Protein AF-0000000086060803 (afdb_homodimer)

Structure (mmCIF, N/CA/C/O backbone):
data_AF-0000000086060803-model_v1
#
loop_
_entity.id
_entity.type
_entity.pdbx_description
1 polymer 'TrmB family transcriptional regulator'
#
loop_
_atom_site.group_PDB
_atom_site.id
_atom_site.type_symbol
_atom_site.label_atom_id
_atom_site.label_alt_id
_atom_site.label_comp_id
_atom_site.label_asym_id
_atom_site.label_entity_id
_atom_site.label_seq_id
_atom_site.pdbx_PDB_ins_code
_atom_site.Cartn_x
_atom_site.Cartn_y
_atom_site.Cartn_z
_atom_site.occupancy
_atom_site.B_iso_or_equiv
_atom_site.auth_seq_id
_atom_site.auth_comp_id
_atom_site.auth_asym_id
_atom_site.auth_atom_id
_atom_site.pdbx_PDB_model_num
ATOM 1 N N . MET A 1 1 ? -10.43 7.809 28.5 1 20.97 1 MET A N 1
ATOM 2 C CA . MET A 1 1 ? -10.234 6.598 27.703 1 20.97 1 MET A CA 1
ATOM 3 C C . MET A 1 1 ? -9.977 6.945 26.234 1 20.97 1 MET A C 1
ATOM 5 O O . MET A 1 1 ? -10.805 7.602 25.594 1 20.97 1 MET A O 1
ATOM 9 N N . ALA A 1 2 ? -8.789 7.215 25.781 1 29.86 2 ALA A N 1
ATOM 10 C CA . ALA A 1 2 ? -8.445 7.625 24.422 1 29.86 2 ALA A CA 1
ATOM 11 C C . ALA A 1 2 ? -9.188 6.781 23.391 1 29.86 2 ALA A C 1
ATOM 13 O O . ALA A 1 2 ? -9.148 5.551 23.438 1 29.86 2 ALA A O 1
ATOM 14 N N . GLN A 1 3 ? -10.375 7.184 23 1 30.78 3 GLN A N 1
ATOM 15 C CA . GLN A 1 3 ? -11.219 6.469 22.031 1 30.78 3 GLN A CA 1
ATOM 16 C C . GLN A 1 3 ? -10.398 5.957 20.859 1 30.78 3 GLN A C 1
ATOM 18 O O . GLN A 1 3 ? -9.609 6.707 20.266 1 30.78 3 GLN A O 1
ATOM 23 N N . SER A 1 4 ? -9.984 4.746 20.891 1 38.03 4 SER A N 1
A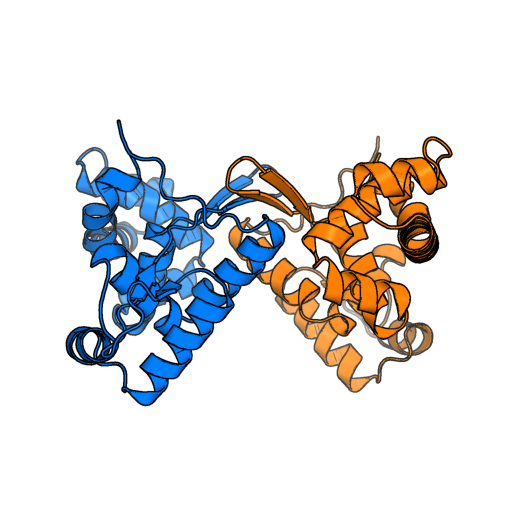TOM 24 C CA . SER A 1 4 ? -9.312 4.074 19.781 1 38.03 4 SER A CA 1
ATOM 25 C C . SER A 1 4 ? -9.875 4.531 18.438 1 38.03 4 SER A C 1
ATOM 27 O O . SER A 1 4 ? -11.086 4.676 18.281 1 38.03 4 SER A O 1
ATOM 29 N N . PRO A 1 5 ? -9.234 5.234 17.672 1 41.22 5 PRO A N 1
ATOM 30 C CA . PRO A 1 5 ? -9.789 5.762 16.422 1 41.22 5 PRO A CA 1
ATOM 31 C C . PRO A 1 5 ? -10.703 4.766 15.711 1 41.22 5 PRO A C 1
ATOM 33 O O . PRO A 1 5 ? -10.539 3.551 15.859 1 41.22 5 PRO A O 1
ATOM 36 N N . PRO A 1 6 ? -11.906 5.074 15.406 1 44.56 6 PRO A N 1
ATOM 37 C CA . PRO A 1 6 ? -12.852 4.215 14.688 1 44.56 6 PRO A CA 1
ATOM 38 C C . PRO A 1 6 ? -12.203 3.445 13.539 1 44.56 6 PRO A C 1
ATOM 40 O O . PRO A 1 6 ? -11.273 3.951 12.898 1 44.56 6 PRO A O 1
ATOM 43 N N . GLN A 1 7 ? -11.969 2.115 13.727 1 52.78 7 GLN A N 1
ATOM 4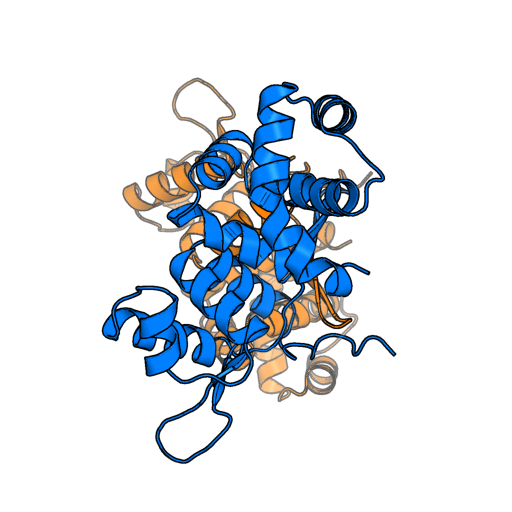4 C CA . GLN A 1 7 ? -11.344 1.145 12.836 1 52.78 7 GLN A CA 1
ATOM 45 C C . GLN A 1 7 ? -12.086 1.058 11.508 1 52.78 7 GLN A C 1
ATOM 47 O O . GLN A 1 7 ? -13.32 1.127 11.477 1 52.78 7 GLN A O 1
ATOM 52 N N . SER A 1 8 ? -11.562 1.653 10.336 1 58.28 8 SER A N 1
ATOM 53 C CA . SER A 1 8 ? -12.117 1.674 8.984 1 58.28 8 SER A CA 1
ATOM 54 C C . SER A 1 8 ? -12.883 0.393 8.688 1 58.28 8 SER A C 1
ATOM 56 O O . SER A 1 8 ? -13.781 0.387 7.84 1 58.28 8 SER A O 1
ATOM 58 N N . GLY A 1 9 ? -12.773 -0.606 9.547 1 77.25 9 GLY A N 1
ATOM 59 C CA . GLY A 1 9 ? -13.383 -1.909 9.328 1 77.25 9 GLY A CA 1
ATOM 60 C C . GLY A 1 9 ? -12.906 -2.586 8.055 1 77.25 9 GLY A C 1
ATOM 61 O O . GLY A 1 9 ? -13.367 -3.676 7.715 1 77.25 9 GLY A O 1
ATOM 62 N N . GLN A 1 10 ? -11.992 -1.903 7.332 1 87.62 10 GLN A N 1
ATOM 63 C CA . GLN A 1 10 ? -11.461 -2.49 6.105 1 87.62 10 GLN A CA 1
ATOM 64 C C . GLN A 1 10 ? -10.359 -3.506 6.41 1 87.62 10 GLN A C 1
ATOM 66 O O . GLN A 1 10 ? -9.555 -3.295 7.316 1 87.62 10 GLN A O 1
ATOM 71 N N . PRO A 1 11 ? -10.398 -4.59 5.648 1 93.12 11 PRO A N 1
ATOM 72 C CA . PRO A 1 11 ? -9.32 -5.562 5.832 1 93.12 11 PRO A CA 1
ATOM 73 C C . PRO A 1 11 ? -7.961 -5.02 5.41 1 93.12 11 PRO A C 1
ATOM 75 O O . PRO A 1 11 ? -7.887 -4.008 4.707 1 93.12 11 PRO A O 1
ATOM 78 N N . PRO A 1 12 ? -6.895 -5.629 5.777 1 96.12 12 PRO A N 1
ATOM 79 C CA . PRO A 1 12 ? -5.547 -5.051 5.699 1 96.12 12 PRO A CA 1
ATOM 80 C C . PRO A 1 12 ? -5.121 -4.742 4.266 1 96.12 12 PRO A C 1
ATOM 82 O O . PRO A 1 12 ? -4.582 -3.666 3.998 1 96.12 12 PRO A O 1
ATOM 85 N N . ILE A 1 13 ? -5.328 -5.613 3.34 1 97.19 13 ILE A N 1
ATOM 86 C CA . ILE A 1 13 ? -4.859 -5.367 1.98 1 97.19 13 ILE A CA 1
ATOM 87 C C . ILE A 1 13 ? -5.668 -4.238 1.352 1 97.19 13 ILE A C 1
ATOM 89 O O . ILE A 1 13 ? -5.125 -3.406 0.622 1 97.19 13 ILE A O 1
ATOM 93 N N . GLN A 1 14 ? -6.941 -4.23 1.618 1 94.69 14 GLN A N 1
ATOM 94 C CA . GLN A 1 14 ? -7.754 -3.107 1.158 1 94.69 14 GLN A CA 1
ATOM 95 C C . GLN A 1 14 ? -7.258 -1.792 1.753 1 94.69 14 GLN A C 1
ATOM 97 O O . GLN A 1 14 ? -7.219 -0.77 1.065 1 94.69 14 GLN A O 1
ATOM 102 N N . GLN A 1 15 ? -6.91 -1.797 3.014 1 94.88 15 GLN A N 1
ATOM 103 C CA . GLN A 1 15 ? -6.355 -0.603 3.641 1 94.88 15 GLN A CA 1
ATOM 104 C C . GLN A 1 15 ? -5.039 -0.199 2.982 1 94.88 15 GLN A C 1
ATOM 106 O O . GLN A 1 15 ? -4.758 0.99 2.818 1 94.88 15 GLN A O 1
ATOM 111 N N . LEU A 1 16 ? -4.277 -1.239 2.643 1 97 16 LEU A N 1
ATOM 112 C CA . LEU A 1 16 ? -3.027 -0.965 1.94 1 97 16 LEU A CA 1
ATOM 113 C C . LEU A 1 16 ? -3.289 -0.208 0.643 1 97 16 LEU A C 1
ATOM 115 O O . LEU A 1 16 ? -2.609 0.779 0.348 1 97 16 LEU A O 1
ATOM 119 N N . GLN A 1 17 ? -4.242 -0.643 -0.106 1 95.5 17 GLN A N 1
ATOM 120 C CA . GLN A 1 17 ? -4.57 -0 -1.374 1 95.5 17 GLN A CA 1
ATOM 121 C C . GLN A 1 17 ? -5.066 1.427 -1.154 1 95.5 17 GLN A C 1
ATOM 123 O O . GLN A 1 17 ? -4.691 2.34 -1.894 1 95.5 17 GLN A O 1
ATOM 128 N N . THR A 1 18 ? -5.859 1.604 -0.132 1 94.25 18 THR A N 1
ATOM 129 C CA . THR A 1 18 ? -6.402 2.912 0.214 1 94.25 18 THR A CA 1
ATOM 130 C C . THR A 1 18 ? -5.289 3.865 0.64 1 94.25 18 THR A C 1
ATOM 132 O O . THR A 1 18 ? -5.211 4.996 0.153 1 94.25 18 THR A O 1
ATOM 135 N N . VAL A 1 19 ? -4.445 3.414 1.477 1 96.25 19 VAL A N 1
ATOM 136 C CA . VAL A 1 19 ? -3.344 4.215 1.999 1 96.25 19 VAL A CA 1
ATOM 137 C C . VAL A 1 19 ? -2.383 4.57 0.867 1 96.25 19 VAL A C 1
ATOM 139 O O . VAL A 1 19 ? -1.897 5.703 0.789 1 96.25 19 VAL A O 1
ATOM 142 N N . ALA A 1 20 ? -2.092 3.582 0.024 1 96.94 20 ALA A N 1
ATOM 143 C CA . ALA A 1 20 ? -1.218 3.844 -1.117 1 96.94 20 ALA A CA 1
ATOM 144 C C . ALA A 1 20 ? -1.769 4.973 -1.982 1 96.94 20 ALA A C 1
ATOM 146 O O . ALA A 1 20 ? -1.019 5.848 -2.426 1 96.94 20 ALA A O 1
ATOM 147 N N . ASN A 1 21 ? -3.041 4.953 -2.211 1 95.94 21 ASN A N 1
ATOM 148 C CA . ASN A 1 21 ? -3.686 5.992 -3.006 1 95.94 21 ASN A CA 1
ATOM 149 C C . ASN A 1 21 ? -3.57 7.363 -2.34 1 95.94 21 ASN A C 1
ATOM 151 O O . ASN A 1 21 ? -3.279 8.359 -3.004 1 95.94 21 ASN A O 1
ATOM 155 N N . LEU A 1 22 ? -3.76 7.414 -1.062 1 97.06 22 LEU A N 1
ATOM 156 C CA . LEU A 1 22 ? -3.637 8.664 -0.314 1 97.06 22 LEU A CA 1
ATOM 157 C C . LEU A 1 22 ? -2.217 9.211 -0.402 1 97.06 22 LEU A C 1
ATOM 159 O O . LEU A 1 22 ? -2.021 10.406 -0.643 1 97.06 22 LEU A O 1
ATOM 163 N N . LEU A 1 23 ? -1.243 8.32 -0.243 1 97.19 23 LEU A N 1
ATOM 164 C CA . LEU A 1 23 ? 0.154 8.742 -0.213 1 97.19 23 LEU A CA 1
ATOM 165 C C . LEU A 1 23 ? 0.604 9.234 -1.586 1 97.19 23 LEU A C 1
ATOM 167 O O . LEU A 1 23 ? 1.494 10.078 -1.687 1 97.19 23 LEU A O 1
ATOM 171 N N . GLU A 1 24 ? -0.035 8.773 -2.611 1 95.44 24 GLU A N 1
ATOM 172 C CA . GLU A 1 24 ? 0.349 9.117 -3.977 1 95.44 24 GLU A CA 1
ATOM 173 C C . GLU A 1 24 ? -0.383 10.367 -4.457 1 95.44 24 GLU A C 1
ATOM 175 O O . GLU A 1 24 ? -0.012 10.953 -5.473 1 95.44 24 GLU A O 1
ATOM 180 N N . ASN A 1 25 ? -1.428 10.766 -3.748 1 95.81 25 ASN A N 1
ATOM 181 C CA . ASN A 1 25 ? -2.262 11.891 -4.148 1 95.81 25 ASN A CA 1
ATOM 182 C C . ASN A 1 25 ? -2.406 12.914 -3.018 1 95.81 25 ASN A C 1
ATOM 184 O O . ASN A 1 25 ? -3.393 12.891 -2.279 1 95.81 25 ASN A O 1
ATOM 188 N N . PRO A 1 26 ? -1.477 13.898 -3.027 1 95.88 26 PRO A N 1
ATOM 189 C CA . PRO A 1 26 ? -1.47 14.852 -1.918 1 95.88 26 PRO A CA 1
ATOM 190 C C . PRO A 1 26 ? -2.773 15.641 -1.812 1 95.88 26 PRO A C 1
ATOM 192 O O . PRO A 1 26 ? -3.199 15.984 -0.707 1 95.88 26 PRO A O 1
ATOM 195 N N . GLY A 1 27 ? -3.398 15.969 -2.938 1 95.44 27 GLY A N 1
ATOM 196 C CA . GLY A 1 27 ? -4.691 16.641 -2.891 1 95.44 27 GLY A CA 1
ATOM 197 C C . GLY A 1 27 ? -5.762 15.805 -2.209 1 95.44 27 GLY A C 1
ATOM 198 O O . GLY A 1 27 ? -6.543 16.328 -1.41 1 95.44 27 GLY A O 1
ATOM 199 N N . LEU A 1 28 ? -5.789 14.539 -2.584 1 97.12 28 LEU A N 1
ATOM 200 C CA . LEU A 1 28 ? -6.703 13.602 -1.943 1 97.12 28 LEU A CA 1
ATOM 201 C C . LEU A 1 28 ? -6.422 13.508 -0.448 1 97.12 28 LEU A C 1
ATOM 203 O O . LEU A 1 28 ? -7.348 13.523 0.365 1 97.12 28 LEU A O 1
ATOM 207 N N . ALA A 1 29 ? -5.137 13.43 -0.112 1 97.94 29 ALA A N 1
ATOM 208 C CA . ALA A 1 29 ? -4.711 13.352 1.283 1 97.94 29 ALA A CA 1
ATOM 209 C C . ALA A 1 29 ? -5.121 14.602 2.057 1 97.94 29 ALA A C 1
ATOM 211 O O . ALA A 1 29 ? -5.504 14.516 3.227 1 97.94 29 ALA A O 1
ATOM 212 N N . ARG A 1 30 ? -5.055 15.727 1.428 1 97.31 30 ARG A N 1
ATOM 213 C CA . ARG A 1 30 ? -5.398 17 2.064 1 97.31 30 ARG A CA 1
ATOM 214 C C . ARG A 1 30 ? -6.875 17.031 2.445 1 97.31 30 ARG A C 1
ATOM 216 O O . ARG A 1 30 ? -7.227 17.453 3.547 1 97.31 30 ARG A O 1
ATOM 223 N N . ILE A 1 31 ? -7.703 16.641 1.526 1 97.88 31 ILE A N 1
ATOM 224 C CA . ILE A 1 31 ? -9.141 16.625 1.794 1 97.88 31 ILE A CA 1
ATOM 225 C C . ILE A 1 31 ? -9.445 15.625 2.904 1 97.88 31 ILE A C 1
ATOM 227 O O . ILE A 1 31 ? -10.203 15.93 3.83 1 97.88 31 ILE A O 1
ATOM 231 N N . TYR A 1 32 ? -8.867 14.43 2.82 1 98.12 32 TYR A N 1
ATOM 232 C CA . TYR A 1 32 ? -9.055 13.414 3.852 1 98.12 32 TYR A CA 1
ATOM 233 C C . TYR A 1 32 ? -8.656 13.953 5.223 1 98.12 32 TYR A C 1
ATOM 235 O O . TYR A 1 32 ? -9.422 13.844 6.184 1 98.12 32 TYR A O 1
ATOM 243 N N . ALA A 1 33 ? -7.453 14.508 5.336 1 97.38 33 ALA A N 1
ATOM 244 C CA . ALA A 1 33 ? -6.941 15.031 6.602 1 97.38 33 ALA A CA 1
ATOM 245 C C . ALA A 1 33 ? -7.844 16.141 7.141 1 97.38 33 ALA A C 1
ATOM 247 O O . ALA A 1 33 ? -8.102 16.203 8.344 1 97.38 33 ALA A O 1
ATOM 248 N N . TYR A 1 34 ? -8.32 16.969 6.273 1 97.12 34 TYR A N 1
ATOM 249 C CA . TYR A 1 34 ? -9.195 18.078 6.672 1 97.12 34 TYR A CA 1
ATOM 250 C C . TYR A 1 34 ? -10.492 17.547 7.277 1 97.12 34 TYR A C 1
ATOM 252 O O . TYR A 1 34 ? -10.891 17.984 8.359 1 97.12 34 TYR A O 1
ATOM 260 N N . ILE A 1 35 ? -11.125 16.625 6.559 1 97.31 35 ILE A N 1
ATOM 261 C CA . ILE A 1 35 ? -12.391 16.078 7.043 1 97.31 35 ILE A CA 1
ATOM 262 C C . ILE A 1 35 ? -12.18 15.383 8.383 1 97.31 35 ILE A C 1
ATOM 264 O O . ILE A 1 35 ? -12.977 15.539 9.305 1 97.31 35 ILE A O 1
ATOM 268 N N . LEU A 1 36 ? -11.109 14.648 8.469 1 96.25 36 LEU A N 1
ATOM 269 C CA . LEU A 1 36 ? -10.828 13.906 9.695 1 96.25 36 LEU A CA 1
ATOM 270 C C . LEU A 1 36 ? -10.656 14.852 10.875 1 96.25 36 LEU A C 1
ATOM 272 O O . LEU A 1 36 ? -11.125 14.562 11.977 1 96.25 36 LEU A O 1
ATOM 276 N N . GLN A 1 37 ? -10.062 15.945 10.664 1 94.25 37 GLN A N 1
ATOM 277 C CA . GLN A 1 37 ? -9.781 16.906 11.727 1 94.25 37 GLN A CA 1
ATOM 278 C C . GLN A 1 37 ? -11.023 17.719 12.078 1 94.25 37 GLN A C 1
ATOM 280 O O . GLN A 1 37 ? -11.305 17.969 13.258 1 94.25 37 GLN A O 1
ATOM 285 N N . GLN A 1 38 ? -11.734 18.125 11.094 1 94.5 38 GLN A N 1
ATOM 286 C CA . GLN A 1 38 ? -12.852 19.047 11.273 1 94.5 38 GLN A CA 1
ATOM 287 C C . GLN A 1 38 ? -14.094 18.297 11.758 1 94.5 38 GLN A C 1
ATOM 289 O O . GLN A 1 38 ? -14.93 18.859 12.469 1 94.5 38 GLN A O 1
ATOM 294 N N . GLY A 1 39 ? -14.211 17.016 11.32 1 94.12 39 GLY A N 1
ATOM 295 C CA . GLY A 1 39 ? -15.477 16.312 11.477 1 94.12 39 GLY A CA 1
ATOM 296 C C . GLY A 1 39 ? -16.422 16.531 10.32 1 94.12 39 GLY A C 1
ATOM 297 O O . GLY A 1 39 ? -16 16.906 9.227 1 94.12 39 GLY A O 1
ATOM 298 N N . PRO A 1 40 ? -17.656 16.219 10.578 1 94.94 40 PRO A N 1
ATOM 299 C CA . PRO A 1 40 ? -18.609 16.344 9.477 1 94.94 40 PRO A CA 1
ATOM 300 C C . PRO A 1 40 ? -18.547 17.719 8.797 1 94.94 40 PRO A C 1
ATOM 302 O O . PRO A 1 40 ? -18.641 18.75 9.477 1 94.94 40 PRO A O 1
ATOM 305 N N . THR A 1 41 ? -18.312 17.734 7.508 1 95.88 41 THR A N 1
ATOM 306 C CA . THR A 1 41 ? -18.125 18.953 6.738 1 95.88 41 THR A CA 1
ATOM 307 C C . THR A 1 41 ? -18.75 18.812 5.352 1 95.88 41 THR A C 1
ATOM 309 O O . THR A 1 41 ? -19 17.703 4.879 1 95.88 41 THR A O 1
ATOM 312 N N . THR A 1 42 ? -19.109 19.969 4.746 1 95.38 42 THR A N 1
ATOM 313 C CA . THR A 1 42 ? -19.703 19.969 3.414 1 95.38 42 THR A CA 1
ATOM 314 C C . THR A 1 42 ? -18.641 20.219 2.352 1 95.38 42 THR A C 1
ATOM 316 O O . THR A 1 42 ? -17.547 20.703 2.662 1 95.38 42 THR A O 1
ATOM 319 N N . VAL A 1 43 ? -19 19.891 1.105 1 95.38 43 VAL A N 1
ATOM 320 C CA . VAL A 1 43 ? -18.094 20.156 -0.012 1 95.38 43 VAL A CA 1
ATOM 321 C C . VAL A 1 43 ? -17.797 21.656 -0.096 1 95.38 43 VAL A C 1
ATOM 323 O O . VAL A 1 43 ? -16.672 22.062 -0.341 1 95.38 43 VAL A O 1
ATOM 326 N N . SER A 1 44 ? -18.781 22.453 0.173 1 95.25 44 SER A N 1
ATOM 327 C CA . SER A 1 44 ? -18.609 23.906 0.118 1 95.25 44 SER A CA 1
ATOM 328 C C . SER A 1 44 ? -17.594 24.375 1.147 1 95.25 44 SER A C 1
ATOM 330 O O . SER A 1 44 ? -16.75 25.234 0.848 1 95.25 44 SER A O 1
ATOM 332 N N . GLU A 1 45 ? -17.672 23.875 2.301 1 96.25 45 GLU A N 1
ATOM 333 C CA . GLU A 1 45 ? -16.719 24.234 3.355 1 96.25 45 GLU A CA 1
ATOM 334 C C . GLU A 1 45 ? -15.305 23.812 2.998 1 96.25 45 GLU A C 1
ATOM 336 O O . GLU A 1 45 ? -14.344 24.531 3.26 1 96.25 45 GLU A O 1
ATOM 341 N N . ILE A 1 46 ? -15.172 22.641 2.395 1 97.06 46 ILE A N 1
ATOM 342 C CA . ILE A 1 46 ? -13.867 22.125 1.988 1 97.06 46 ILE A CA 1
ATOM 343 C C . ILE A 1 46 ? -13.266 23.047 0.927 1 97.06 46 ILE A C 1
ATOM 345 O O . ILE A 1 46 ? -12.094 23.422 1.019 1 97.06 46 ILE A O 1
ATOM 349 N N . VAL A 1 47 ? -14.055 23.422 -0.041 1 96.69 47 VAL A N 1
ATOM 350 C CA . VAL A 1 47 ? -13.602 24.281 -1.127 1 96.69 47 VAL A CA 1
ATOM 351 C C . VAL A 1 47 ? -13.141 25.625 -0.562 1 96.69 47 VAL A C 1
ATOM 353 O O . VAL A 1 47 ? -12.078 26.125 -0.936 1 96.69 47 VAL A O 1
ATOM 356 N N . ASP A 1 48 ? -13.859 26.141 0.366 1 95.69 48 ASP A N 1
ATOM 357 C CA . ASP A 1 48 ? -13.562 27.453 0.954 1 95.69 48 ASP A CA 1
ATOM 358 C C . ASP A 1 48 ? -12.266 27.406 1.754 1 95.69 48 ASP A C 1
ATOM 360 O O . ASP A 1 48 ? -11.484 28.359 1.732 1 95.69 48 ASP A O 1
ATOM 364 N N . GLU A 1 49 ? -12.023 26.312 2.367 1 95.25 49 GLU A N 1
ATOM 365 C CA . GLU A 1 49 ? -10.914 26.25 3.318 1 95.25 49 GLU A CA 1
ATOM 366 C C . GLU A 1 49 ? -9.625 25.797 2.637 1 95.25 49 GLU A C 1
ATOM 368 O O . GLU A 1 49 ? -8.539 26.25 2.992 1 95.25 49 GLU A O 1
ATOM 373 N N . LEU A 1 50 ? -9.664 24.844 1.671 1 94.75 50 LEU A N 1
ATOM 374 C CA . LEU A 1 50 ? -8.461 24.219 1.131 1 94.75 50 LEU A CA 1
ATOM 375 C C . LEU A 1 50 ? -8.094 24.828 -0.221 1 94.75 50 LEU A C 1
ATOM 377 O O . LEU A 1 50 ? -7.016 24.562 -0.75 1 94.75 50 LEU A O 1
ATOM 381 N N . ASP A 1 51 ? -8.828 25.656 -0.77 1 91.12 51 ASP A N 1
ATOM 382 C CA . ASP A 1 51 ? -8.578 26.297 -2.061 1 91.12 51 ASP A CA 1
ATOM 383 C C . ASP A 1 51 ? -8.414 25.25 -3.162 1 91.12 51 ASP A C 1
ATOM 385 O O . ASP A 1 51 ? -7.457 25.297 -3.939 1 91.12 51 ASP A O 1
ATOM 389 N N . ILE A 1 52 ? -9.109 24.156 -3.139 1 93.38 52 ILE A N 1
ATOM 390 C CA . ILE A 1 52 ? -9.242 23.156 -4.184 1 93.38 52 ILE A CA 1
ATOM 391 C C . ILE A 1 52 ? -10.539 23.391 -4.961 1 93.38 52 ILE A C 1
ATOM 393 O O . ILE A 1 52 ? -11.594 23.625 -4.367 1 93.38 52 ILE A O 1
ATOM 397 N N . PRO A 1 53 ? -10.469 23.391 -6.281 1 95.69 53 PRO A N 1
ATOM 398 C CA . PRO A 1 53 ? -11.672 23.625 -7.086 1 95.69 53 PRO A CA 1
ATOM 399 C C . PRO A 1 53 ? -12.805 22.672 -6.734 1 95.69 53 PRO A C 1
ATOM 401 O O . PRO A 1 53 ? -12.562 21.5 -6.418 1 95.69 53 PRO A O 1
ATOM 404 N N . GLN A 1 54 ? -14.016 23.156 -6.859 1 96.19 54 GLN A N 1
ATOM 405 C CA . GLN A 1 54 ? -15.211 22.422 -6.457 1 96.19 54 GLN A CA 1
ATOM 406 C C . GLN A 1 54 ? -15.305 21.078 -7.18 1 96.19 54 GLN A C 1
ATOM 408 O O . GLN A 1 54 ? -15.609 20.047 -6.566 1 96.19 54 GLN A O 1
ATOM 413 N N . GLY A 1 55 ? -15.055 21.078 -8.477 1 96.88 55 GLY A N 1
ATOM 414 C CA . GLY A 1 55 ? -15.117 19.844 -9.242 1 96.88 55 GLY A CA 1
ATOM 415 C C . GLY A 1 55 ? -14.156 18.781 -8.742 1 96.88 55 GLY A C 1
ATOM 416 O O . GLY A 1 55 ? -14.539 17.625 -8.57 1 96.88 55 GLY A O 1
ATOM 417 N N . THR A 1 56 ? -12.922 19.188 -8.477 1 96.25 56 THR A N 1
ATOM 418 C CA . THR A 1 56 ? -11.898 18.281 -7.949 1 96.25 56 THR A CA 1
ATOM 419 C C . THR A 1 56 ? -12.281 17.797 -6.555 1 96.25 56 THR A C 1
ATOM 421 O O . THR A 1 56 ? -12.078 16.625 -6.227 1 96.25 56 THR A O 1
ATOM 424 N N . THR A 1 57 ? -12.812 18.703 -5.816 1 97.44 57 THR A N 1
ATOM 425 C CA . THR A 1 57 ? -13.25 18.359 -4.469 1 97.44 57 THR A CA 1
ATOM 426 C C . THR A 1 57 ? -14.328 17.281 -4.512 1 97.44 57 THR A C 1
ATOM 428 O O . THR A 1 57 ? -14.289 16.312 -3.75 1 97.44 57 THR A O 1
ATOM 431 N N . TYR A 1 58 ? -15.258 17.406 -5.355 1 95.94 58 TYR A N 1
ATOM 432 C CA . TYR A 1 58 ? -16.297 16.406 -5.512 1 95.94 58 TYR A CA 1
ATOM 433 C C . TYR A 1 58 ? -15.711 15.055 -5.906 1 95.94 58 TYR A C 1
ATOM 435 O O . TYR A 1 58 ? -16.062 14.023 -5.328 1 95.94 58 TYR A O 1
ATOM 443 N N . ASP A 1 59 ? -14.844 15.102 -6.871 1 96.75 59 ASP A N 1
ATOM 444 C CA . ASP A 1 59 ? -14.195 13.883 -7.348 1 96.75 59 ASP A CA 1
ATOM 445 C C . ASP A 1 59 ? -13.445 13.188 -6.215 1 96.75 59 ASP A C 1
ATOM 447 O O . ASP A 1 59 ? -13.562 11.969 -6.047 1 96.75 59 ASP A O 1
ATOM 451 N N . TYR A 1 60 ? -12.703 13.922 -5.449 1 97.38 60 TYR A N 1
ATOM 452 C CA . TYR A 1 60 ? -11.891 13.352 -4.379 1 97.38 60 TYR A CA 1
ATOM 453 C C . TYR A 1 60 ? -12.766 12.828 -3.248 1 97.38 60 TYR A C 1
ATOM 455 O O . TYR A 1 60 ? -12.484 11.773 -2.674 1 97.38 60 TYR A O 1
ATOM 463 N N . VAL A 1 61 ? -13.82 13.586 -2.939 1 96.88 61 VAL A N 1
ATOM 464 C CA . VAL A 1 61 ? -14.742 13.133 -1.9 1 96.88 61 VAL A CA 1
ATOM 465 C C . VAL A 1 61 ? -15.414 11.836 -2.338 1 96.88 61 VAL A C 1
ATOM 467 O O . VAL A 1 61 ? -15.562 10.906 -1.539 1 96.88 61 VAL A O 1
ATOM 470 N N . GLN A 1 62 ? -15.781 11.766 -3.539 1 95.69 62 GLN A N 1
ATOM 471 C CA . GLN A 1 62 ? -16.359 10.539 -4.066 1 95.69 62 GLN A CA 1
ATOM 472 C C . GLN A 1 62 ? -15.367 9.391 -4.008 1 95.69 62 GLN A C 1
ATOM 474 O O . GLN A 1 62 ? -15.727 8.258 -3.672 1 95.69 62 GLN A O 1
ATOM 479 N N . ASN A 1 63 ? -14.164 9.672 -4.391 1 96 63 ASN A N 1
ATOM 480 C CA . ASN A 1 63 ? -13.102 8.672 -4.305 1 96 63 ASN A CA 1
ATOM 481 C C . ASN A 1 63 ? -12.938 8.148 -2.881 1 96 63 ASN A C 1
ATOM 483 O O . ASN A 1 63 ? -12.867 6.941 -2.662 1 96 63 ASN A O 1
ATOM 487 N N . LEU A 1 64 ? -12.898 9.07 -1.938 1 96.62 64 LEU A N 1
ATOM 488 C CA . LEU A 1 64 ? -12.742 8.719 -0.531 1 96.62 64 LEU A CA 1
ATOM 489 C C . LEU A 1 64 ? -13.945 7.93 -0.026 1 96.62 64 LEU A C 1
ATOM 491 O O . LEU A 1 64 ? -13.797 7.02 0.792 1 96.62 64 LEU A O 1
ATOM 495 N N . GLU A 1 65 ? -15.102 8.289 -0.513 1 94.75 65 GLU A N 1
ATOM 496 C CA . GLU A 1 65 ? -16.312 7.559 -0.145 1 94.75 65 GLU A CA 1
ATOM 497 C C . GLU A 1 65 ? -16.281 6.133 -0.687 1 94.75 65 GLU A C 1
ATOM 499 O O . GLU A 1 65 ? -16.594 5.184 0.034 1 94.75 65 GLU A O 1
ATOM 504 N N . THR A 1 66 ? -15.875 5.984 -1.94 1 92.62 66 THR A N 1
ATOM 505 C CA . THR A 1 66 ? -15.781 4.676 -2.576 1 92.62 66 THR A CA 1
ATOM 506 C C . THR A 1 66 ? -14.781 3.787 -1.845 1 92.62 66 THR A C 1
ATOM 508 O O . THR A 1 66 ? -14.977 2.574 -1.744 1 92.62 66 THR A O 1
ATOM 511 N N . ALA A 1 67 ? -13.766 4.418 -1.235 1 91.25 67 ALA A N 1
ATOM 512 C CA . ALA A 1 67 ? -12.719 3.689 -0.521 1 91.25 67 ALA A CA 1
ATOM 513 C C . ALA A 1 67 ? -13.148 3.389 0.914 1 91.25 67 ALA A C 1
ATOM 515 O O . ALA A 1 67 ? -12.43 2.703 1.648 1 91.25 67 ALA A O 1
ATOM 516 N N . GLY A 1 68 ? -14.289 3.969 1.362 1 91.25 68 GLY A N 1
ATOM 517 C CA . GLY A 1 68 ? -14.797 3.725 2.703 1 91.25 68 GLY A CA 1
ATOM 518 C C . GLY A 1 68 ? -14.156 4.609 3.754 1 91.25 68 GLY A C 1
ATOM 519 O O . GLY A 1 68 ? -14.289 4.355 4.953 1 91.25 68 GLY A O 1
ATOM 520 N N . LEU A 1 69 ? -13.445 5.633 3.367 1 94.5 69 LEU A N 1
ATOM 521 C CA . LEU A 1 69 ? -12.727 6.512 4.285 1 94.5 69 LEU A CA 1
ATOM 522 C C . LEU A 1 69 ? -13.609 7.672 4.73 1 94.5 69 LEU A C 1
ATOM 524 O O . LEU A 1 69 ? -13.352 8.297 5.762 1 94.5 69 LEU A O 1
ATOM 528 N N . VAL A 1 70 ? -14.539 8.023 3.859 1 95.38 70 VAL A N 1
ATOM 529 C CA . VAL A 1 70 ? -15.469 9.102 4.156 1 95.38 70 VAL A CA 1
ATOM 530 C C . VAL A 1 70 ? -16.906 8.609 3.951 1 95.38 70 VAL A C 1
ATOM 532 O O . VAL A 1 70 ? -17.156 7.754 3.102 1 95.38 70 VAL A O 1
ATOM 535 N N . GLN A 1 71 ? -17.797 9.016 4.777 1 94.5 71 GLN A N 1
ATOM 536 C CA . GLN A 1 71 ? -19.203 8.648 4.66 1 94.5 71 GLN A CA 1
ATOM 537 C C . GLN A 1 71 ? -20.109 9.875 4.84 1 94.5 71 GLN A C 1
ATOM 539 O O . GLN A 1 71 ? -19.75 10.812 5.559 1 94.5 71 GLN A O 1
ATOM 544 N N . LYS A 1 72 ? -21.234 9.766 4.156 1 92.75 72 LYS A N 1
ATOM 545 C CA . LYS A 1 72 ? -22.25 10.789 4.363 1 92.75 72 LYS A CA 1
ATOM 546 C C . LYS A 1 72 ? -22.922 10.625 5.727 1 92.75 72 LYS A C 1
ATOM 548 O O . LYS A 1 72 ? -23.219 9.508 6.148 1 92.75 72 LYS A O 1
ATOM 553 N N . THR A 1 73 ? -23.047 11.656 6.441 1 89.88 73 THR A N 1
ATOM 554 C CA . THR A 1 73 ? -23.625 11.594 7.781 1 89.88 73 THR A CA 1
ATOM 555 C C . THR A 1 73 ? -25.109 11.922 7.746 1 89.88 73 THR A C 1
ATOM 557 O O . THR A 1 73 ? -25.844 11.602 8.68 1 89.88 73 THR A O 1
ATOM 560 N N . ARG A 1 74 ? -25.578 12.688 6.832 1 83.31 74 ARG A N 1
ATOM 561 C CA . ARG A 1 74 ? -26.984 13.039 6.695 1 83.31 74 ARG A CA 1
ATOM 562 C C . ARG A 1 74 ? -27.484 12.766 5.277 1 83.31 74 ARG A C 1
ATOM 564 O O . ARG A 1 74 ? -26.719 12.867 4.316 1 83.31 74 ARG A O 1
ATOM 571 N N . GLU A 1 75 ? -28.734 12.406 5.227 1 79.69 75 GLU A N 1
ATOM 572 C CA . GLU A 1 75 ? -29.328 12.039 3.947 1 79.69 75 GLU A CA 1
ATOM 573 C C . GLU A 1 75 ? -29.938 13.258 3.25 1 79.69 75 GLU A C 1
ATOM 575 O O . GLU A 1 75 ? -30.453 13.148 2.135 1 79.69 75 GLU A O 1
ATOM 580 N N . GLN A 1 76 ? -29.906 14.367 3.971 1 83.44 76 GLN A N 1
ATOM 581 C CA . GLN A 1 76 ? -30.484 15.555 3.359 1 83.44 76 GLN A CA 1
ATOM 582 C C . GLN A 1 76 ? -29.406 16.531 2.906 1 83.44 76 GLN A C 1
ATOM 584 O O . GLN A 1 76 ? -28.297 16.531 3.455 1 83.44 76 GLN A O 1
ATOM 589 N N . ARG A 1 77 ? -29.656 17.25 1.804 1 83.56 77 ARG A N 1
ATOM 590 C CA . ARG A 1 77 ? -28.719 18.266 1.311 1 83.56 77 ARG A CA 1
ATOM 591 C C . ARG A 1 77 ? -28.656 19.453 2.252 1 83.56 77 ARG A C 1
ATOM 593 O O . ARG A 1 77 ? -29.656 19.781 2.912 1 83.56 77 ARG A O 1
ATOM 600 N N . PRO A 1 78 ? -27.531 20.172 2.326 1 88.31 78 PRO A N 1
ATOM 601 C CA . PRO A 1 78 ? -26.25 19.734 1.766 1 88.31 78 PRO A CA 1
ATOM 602 C C . PRO A 1 78 ? -25.672 18.531 2.504 1 88.31 78 PRO A C 1
ATOM 604 O O . PRO A 1 78 ? -25.75 18.453 3.732 1 88.31 78 PRO A O 1
ATOM 607 N N . TYR A 1 79 ? -25.078 17.656 1.769 1 92 79 TYR A N 1
ATOM 608 C CA . TYR A 1 79 ? -24.484 16.469 2.365 1 92 79 TYR A CA 1
ATOM 609 C C . TYR A 1 79 ? -23.281 16.828 3.23 1 92 79 TYR A C 1
ATOM 611 O O . TYR A 1 79 ? -22.516 17.719 2.887 1 92 79 TYR A O 1
ATOM 619 N N . GLU A 1 80 ? -23.234 16.203 4.328 1 95.38 80 GLU A N 1
ATOM 620 C CA . GLU A 1 80 ? -22.047 16.297 5.18 1 95.38 80 GLU A CA 1
ATOM 621 C C . GLU A 1 80 ? -21.25 14.992 5.164 1 95.38 80 GLU A C 1
ATOM 623 O O . GLU A 1 80 ? -21.844 13.906 5.145 1 95.38 80 GLU A O 1
ATOM 628 N N . TYR A 1 81 ? -20 15.188 5.168 1 96.06 81 TYR A N 1
ATOM 629 C CA . TYR A 1 81 ? -19.109 14.039 5.098 1 96.06 81 TYR A CA 1
ATOM 630 C C . TYR A 1 81 ? -18.219 13.953 6.34 1 96.06 81 TYR A C 1
ATOM 632 O O . TYR A 1 81 ? -17.734 14.977 6.832 1 96.06 81 TYR A O 1
ATOM 640 N N . ASP A 1 82 ? -18.125 12.766 6.848 1 96.56 82 ASP A N 1
ATOM 641 C CA . ASP A 1 82 ? -17.234 12.469 7.965 1 96.56 82 ASP A CA 1
ATOM 642 C C . ASP A 1 82 ? -16.203 11.406 7.578 1 96.56 82 ASP A C 1
ATOM 644 O O . ASP A 1 82 ? -16.453 10.609 6.664 1 96.56 82 ASP A O 1
ATOM 648 N N . ALA A 1 83 ? -15.023 11.539 8.234 1 96.25 83 ALA A N 1
ATOM 649 C CA . ALA A 1 83 ? -13.945 10.625 7.859 1 96.25 83 ALA A CA 1
ATOM 650 C C . ALA A 1 83 ? -13.664 9.625 8.977 1 96.25 83 ALA A C 1
ATOM 652 O O . ALA A 1 83 ? -13.883 9.914 10.156 1 96.25 83 ALA A O 1
ATOM 653 N N . GLU A 1 84 ? -13.266 8.484 8.562 1 94.31 84 GLU A N 1
ATOM 654 C CA . GLU A 1 84 ? -12.789 7.445 9.469 1 94.31 84 GLU A CA 1
ATOM 655 C C . GLU A 1 84 ? -11.266 7.402 9.516 1 94.31 84 GLU A C 1
ATOM 657 O O . GLU A 1 84 ? -10.609 7.555 8.484 1 94.31 84 GLU A O 1
ATOM 662 N N . SER A 1 85 ? -10.773 7.207 10.727 1 94.12 85 SER A N 1
ATOM 663 C CA . SER A 1 85 ? -9.32 7.141 10.883 1 94.12 85 SER A CA 1
ATOM 664 C C . SER A 1 85 ? -8.766 5.84 10.32 1 94.12 85 SER A C 1
ATOM 666 O O . SER A 1 85 ? -9.383 4.785 10.445 1 94.12 85 SER A O 1
ATOM 668 N N . ILE A 1 86 ? -7.621 5.938 9.711 1 93.62 86 ILE A N 1
ATOM 669 C CA . ILE A 1 86 ? -6.945 4.754 9.188 1 93.62 86 ILE A CA 1
ATOM 670 C C . ILE A 1 86 ? -5.508 4.715 9.703 1 93.62 86 ILE A C 1
ATOM 672 O O . ILE A 1 86 ? -4.84 5.746 9.789 1 93.62 86 ILE A O 1
ATOM 676 N N . ALA A 1 87 ? -5.074 3.543 10.164 1 94.81 87 ALA A N 1
ATOM 677 C CA . ALA A 1 87 ? -3.703 3.266 10.578 1 94.81 87 ALA A CA 1
ATOM 678 C C . ALA A 1 87 ? -3.254 1.887 10.109 1 94.81 87 ALA A C 1
ATOM 680 O O . ALA A 1 87 ? -3.963 0.896 10.297 1 94.81 87 ALA A O 1
ATOM 681 N N . LEU A 1 88 ? -2.164 1.876 9.461 1 97.44 88 LEU A N 1
ATOM 682 C CA . LEU A 1 88 ? -1.655 0.639 8.883 1 97.44 88 LEU A CA 1
ATOM 683 C C . LEU A 1 88 ? -0.209 0.396 9.297 1 97.44 88 LEU A C 1
ATOM 685 O O . LEU A 1 88 ? 0.667 1.221 9.023 1 97.44 88 LEU A O 1
ATOM 689 N N . MET A 1 89 ? -0.039 -0.673 9.977 1 97.62 89 MET A N 1
ATOM 690 C CA . MET A 1 89 ? 1.315 -1.064 10.359 1 97.62 89 MET A CA 1
ATOM 691 C C . MET A 1 89 ? 1.946 -1.949 9.289 1 97.62 89 MET A C 1
ATOM 693 O O . MET A 1 89 ? 1.315 -2.891 8.805 1 97.62 89 MET A O 1
ATOM 697 N N . LEU A 1 90 ? 3.119 -1.597 8.945 1 98.12 90 LEU A N 1
ATOM 698 C CA . LEU A 1 90 ? 3.908 -2.312 7.953 1 98.12 90 LEU A CA 1
ATOM 699 C C . LEU A 1 90 ? 5.145 -2.939 8.586 1 98.12 90 LEU A C 1
ATOM 701 O O . LEU A 1 90 ? 5.832 -2.297 9.383 1 98.12 90 LEU A O 1
ATOM 705 N N . SER A 1 91 ? 5.367 -4.148 8.234 1 96.81 91 SER A N 1
ATOM 706 C CA . SER A 1 91 ? 6.621 -4.773 8.641 1 96.81 91 SER A CA 1
ATOM 707 C C . SER A 1 91 ? 7.285 -5.484 7.473 1 96.81 91 SER A C 1
ATOM 709 O O . SER A 1 91 ? 6.645 -6.266 6.766 1 96.81 91 SER A O 1
ATOM 711 N N . ALA A 1 92 ? 8.5 -5.148 7.219 1 93.44 92 ALA A N 1
ATOM 712 C CA . ALA A 1 92 ? 9.312 -5.742 6.156 1 93.44 92 ALA A CA 1
ATOM 713 C C . ALA A 1 92 ? 10.789 -5.793 6.559 1 93.44 92 ALA A C 1
ATOM 715 O O . ALA A 1 92 ? 11.336 -4.809 7.062 1 93.44 92 ALA A O 1
ATOM 716 N N . ASP A 1 93 ? 11.422 -6.973 6.406 1 91.62 93 ASP A N 1
ATOM 717 C CA . ASP A 1 93 ? 12.852 -7.145 6.633 1 91.62 93 ASP A CA 1
ATOM 718 C C . ASP A 1 93 ? 13.242 -6.684 8.039 1 91.62 93 ASP A C 1
ATOM 720 O O . ASP A 1 93 ? 14.242 -5.988 8.203 1 91.62 93 ASP A O 1
ATOM 724 N N . GLY A 1 94 ? 12.391 -6.895 8.945 1 91.94 94 GLY A N 1
ATOM 725 C CA . GLY A 1 94 ? 12.688 -6.605 10.336 1 91.94 94 GLY A CA 1
ATOM 726 C C . GLY A 1 94 ? 12.406 -5.164 10.719 1 91.94 94 GLY A C 1
ATOM 727 O O . GLY A 1 94 ? 12.562 -4.781 11.883 1 91.94 94 GLY A O 1
ATOM 728 N N . GLU A 1 95 ? 12.023 -4.371 9.805 1 94.88 95 GLU A N 1
ATOM 729 C CA . GLU A 1 95 ? 11.672 -2.982 10.078 1 94.88 95 GLU A CA 1
ATOM 730 C C . GLU A 1 95 ? 10.164 -2.791 10.109 1 94.88 95 GLU A C 1
ATOM 732 O O . GLU A 1 95 ? 9.438 -3.41 9.328 1 94.88 95 GLU A O 1
ATOM 737 N N . THR A 1 96 ? 9.75 -1.98 11.07 1 95.94 96 THR A N 1
ATOM 738 C CA . THR A 1 96 ? 8.32 -1.716 11.195 1 95.94 96 THR A CA 1
ATOM 739 C C . THR A 1 96 ? 8.039 -0.221 11.086 1 95.94 96 THR A C 1
ATOM 741 O O . THR A 1 96 ? 8.789 0.6 11.617 1 95.94 96 THR A O 1
ATOM 744 N N . GLN A 1 97 ? 7.043 0.093 10.305 1 96.56 97 GLN A N 1
ATOM 745 C CA . GLN A 1 97 ? 6.562 1.463 10.156 1 96.56 97 GLN A CA 1
ATOM 746 C C . GLN A 1 97 ? 5.039 1.52 10.18 1 96.56 97 GLN A C 1
ATOM 748 O O . GLN A 1 97 ? 4.371 0.645 9.625 1 96.56 97 GLN A O 1
ATOM 753 N N . THR A 1 98 ? 4.562 2.557 10.836 1 96.19 98 THR A N 1
ATOM 754 C CA . THR A 1 98 ? 3.111 2.723 10.859 1 96.19 98 THR A CA 1
ATOM 755 C C . THR A 1 98 ? 2.697 3.963 10.078 1 96.19 98 THR A C 1
ATOM 757 O O . THR A 1 98 ? 3.234 5.051 10.289 1 96.19 98 THR A O 1
ATOM 760 N N . ILE A 1 99 ? 1.841 3.775 9.195 1 97.69 99 ILE A N 1
ATOM 761 C CA . ILE A 1 99 ? 1.205 4.895 8.516 1 97.69 99 ILE A CA 1
ATOM 762 C C . ILE A 1 99 ? 0.003 5.379 9.32 1 97.69 99 ILE A C 1
ATOM 764 O O . ILE A 1 99 ? -0.984 4.652 9.477 1 97.69 99 ILE A O 1
ATOM 768 N N . THR A 1 100 ? 0.061 6.598 9.797 1 96.62 100 THR A N 1
ATOM 769 C CA . THR A 1 100 ? -0.958 7.203 10.648 1 96.62 100 THR A CA 1
ATOM 770 C C . THR A 1 100 ? -1.635 8.367 9.93 1 96.62 100 THR A C 1
ATOM 772 O O . THR A 1 100 ? -1.161 8.828 8.891 1 96.62 100 THR A O 1
ATOM 775 N N . PRO A 1 101 ? -2.768 8.82 10.531 1 96.69 101 PRO A N 1
ATOM 776 C CA . PRO A 1 101 ? -3.367 10.047 9.992 1 96.69 101 PRO A CA 1
ATOM 777 C C . PRO A 1 101 ? -2.4 11.227 10 1 96.69 101 PRO A C 1
ATOM 779 O O . PRO A 1 101 ? -2.424 12.055 9.086 1 96.69 101 PRO A O 1
ATOM 782 N N . ALA A 1 102 ? -1.53 11.242 10.953 1 97.62 102 ALA A N 1
ATOM 783 C CA . ALA A 1 102 ? -0.547 12.32 11.023 1 97.62 102 ALA A CA 1
ATOM 784 C C . ALA A 1 102 ? 0.415 12.266 9.844 1 97.62 102 ALA A C 1
ATOM 786 O O . ALA A 1 102 ? 0.738 13.305 9.25 1 97.62 102 ALA A O 1
ATOM 787 N N . LEU A 1 103 ? 0.867 11.086 9.547 1 98.19 103 LEU A N 1
ATOM 788 C CA . LEU A 1 103 ? 1.771 10.953 8.406 1 98.19 103 LEU A CA 1
ATOM 789 C C . LEU A 1 103 ? 1.07 11.336 7.109 1 98.19 103 LEU A C 1
ATOM 791 O O . LEU A 1 103 ? 1.663 12 6.25 1 98.19 103 LEU A O 1
ATOM 795 N N . ILE A 1 104 ? -0.188 10.914 6.984 1 98.06 104 ILE A N 1
ATOM 796 C CA . ILE A 1 104 ? -0.979 11.266 5.809 1 98.06 104 ILE A CA 1
ATOM 797 C C . ILE A 1 104 ? -1.124 12.781 5.715 1 98.06 104 ILE A C 1
ATOM 799 O O . ILE A 1 104 ? -0.972 13.359 4.637 1 98.06 104 ILE A O 1
ATOM 803 N N . ALA A 1 105 ? -1.355 13.398 6.852 1 97.94 105 ALA A N 1
ATOM 804 C CA . ALA A 1 105 ? -1.47 14.859 6.898 1 97.94 105 ALA A CA 1
ATOM 805 C C . ALA A 1 105 ? -0.151 15.523 6.516 1 97.94 105 ALA A C 1
ATOM 807 O O . ALA A 1 105 ? -0.143 16.562 5.844 1 97.94 105 ALA A O 1
ATOM 808 N N . ALA A 1 106 ? 0.946 14.93 6.973 1 98.56 106 ALA A N 1
ATOM 809 C CA . ALA A 1 106 ? 2.26 15.453 6.617 1 98.56 106 ALA A CA 1
ATOM 810 C C . ALA A 1 106 ? 2.498 15.367 5.113 1 98.56 106 ALA A C 1
ATOM 812 O O . ALA A 1 106 ? 2.973 16.328 4.496 1 98.56 106 ALA A O 1
ATOM 813 N N . VAL A 1 107 ? 2.131 14.266 4.516 1 98.38 107 VAL A N 1
ATOM 814 C CA . VAL A 1 107 ? 2.279 14.07 3.078 1 98.38 107 VAL A CA 1
ATOM 815 C C . VAL A 1 107 ? 1.4 15.062 2.322 1 98.38 107 VAL A C 1
ATOM 817 O O . VAL A 1 107 ? 1.813 15.617 1.3 1 98.38 107 VAL A O 1
ATOM 820 N N . ALA A 1 108 ? 0.257 15.305 2.852 1 97.44 108 ALA A N 1
ATOM 821 C CA . ALA A 1 108 ? -0.697 16.219 2.232 1 97.44 108 ALA A CA 1
ATOM 822 C C . ALA A 1 108 ? -0.107 17.625 2.105 1 97.44 108 ALA A C 1
ATOM 824 O O . ALA A 1 108 ? -0.473 18.375 1.201 1 97.44 108 ALA A O 1
ATOM 825 N N . ARG A 1 109 ? 0.769 17.938 2.91 1 97 109 ARG A N 1
ATOM 826 C CA . ARG A 1 109 ? 1.304 19.297 2.973 1 97 109 ARG A CA 1
ATOM 827 C C . ARG A 1 109 ? 2.367 19.516 1.9 1 97 109 ARG A C 1
ATOM 829 O O . ARG A 1 109 ? 2.793 20.656 1.663 1 97 109 ARG A O 1
ATOM 836 N N . ARG A 1 110 ? 2.742 18.438 1.222 1 96.31 110 ARG A N 1
ATOM 837 C CA . ARG A 1 110 ? 3.857 18.562 0.288 1 96.31 110 ARG A CA 1
ATOM 838 C C . ARG A 1 110 ? 3.529 19.531 -0.84 1 96.31 110 ARG A C 1
ATOM 840 O O . ARG A 1 110 ? 4.426 20.156 -1.404 1 96.31 110 ARG A O 1
ATOM 847 N N . GLU A 1 111 ? 2.297 19.734 -1.123 1 91.94 111 GLU A N 1
ATOM 848 C CA . GLU A 1 111 ? 1.922 20.625 -2.221 1 91.94 111 GLU A CA 1
ATOM 849 C C . GLU A 1 111 ? 2.072 22.078 -1.822 1 91.94 111 GLU A C 1
ATOM 851 O O . GLU A 1 111 ? 2.299 22.953 -2.676 1 91.94 111 GLU A O 1
ATOM 856 N N . LYS A 1 112 ? 2.021 22.406 -0.543 1 93.81 112 LYS A N 1
ATOM 857 C CA . LYS A 1 112 ? 2.023 23.781 -0.081 1 93.81 112 LYS A CA 1
ATOM 858 C C . LYS A 1 112 ? 3.281 24.094 0.726 1 93.81 112 LYS A C 1
ATOM 860 O O . LYS A 1 112 ? 3.58 25.266 0.999 1 93.81 112 LYS A O 1
ATOM 865 N N . ASP A 1 113 ? 3.941 23.062 1.11 1 97.31 113 ASP A N 1
ATOM 866 C CA . ASP A 1 113 ? 5.152 23.219 1.911 1 97.31 113 ASP A CA 1
ATOM 867 C C . ASP A 1 113 ? 6.371 22.672 1.173 1 97.31 113 ASP A C 1
ATOM 869 O O . ASP A 1 113 ? 6.609 21.469 1.158 1 97.31 113 ASP A O 1
ATOM 873 N N . THR A 1 114 ? 7.156 23.578 0.662 1 97.88 114 THR A N 1
ATOM 874 C CA . THR A 1 114 ? 8.305 23.219 -0.154 1 97.88 114 THR A CA 1
ATOM 875 C C . THR A 1 114 ? 9.336 22.453 0.674 1 97.88 114 THR A C 1
ATOM 877 O O . THR A 1 114 ? 10.031 21.562 0.156 1 97.88 114 THR A O 1
ATOM 880 N N . ASP A 1 115 ? 9.438 22.75 1.985 1 98.62 115 ASP A N 1
ATOM 881 C CA . ASP A 1 115 ? 10.398 22.062 2.844 1 98.62 115 ASP A CA 1
ATOM 882 C C . ASP A 1 115 ? 10.055 20.578 2.975 1 98.62 115 ASP A C 1
ATOM 884 O O . ASP A 1 115 ? 10.938 19.719 2.889 1 98.62 115 ASP A O 1
ATOM 888 N N . ILE A 1 116 ? 8.797 20.312 3.066 1 98.62 116 ILE A N 1
ATOM 889 C CA . ILE A 1 116 ? 8.344 18.922 3.17 1 98.62 116 ILE A CA 1
ATOM 890 C C . ILE A 1 116 ? 8.523 18.234 1.824 1 98.62 116 ILE A C 1
ATOM 892 O O . ILE A 1 116 ? 8.969 17.078 1.768 1 98.62 116 ILE A O 1
ATOM 896 N N . ASP A 1 117 ? 8.18 18.938 0.772 1 98.38 117 ASP A N 1
ATOM 897 C CA . ASP A 1 117 ? 8.305 18.375 -0.566 1 98.38 117 ASP A CA 1
ATOM 898 C C . ASP A 1 117 ? 9.75 17.969 -0.86 1 98.38 117 ASP A C 1
ATOM 900 O O . ASP A 1 117 ? 10.008 16.859 -1.328 1 98.38 117 ASP A O 1
ATOM 904 N N . VAL A 1 118 ? 10.703 18.844 -0.541 1 98.25 118 VAL A N 1
ATOM 905 C CA . VAL A 1 118 ? 12.125 18.594 -0.785 1 98.25 118 VAL A CA 1
ATOM 906 C C . VAL A 1 118 ? 12.617 17.453 0.092 1 98.25 118 VAL A C 1
ATOM 908 O O . VAL A 1 118 ? 13.398 16.609 -0.356 1 98.25 118 VAL A O 1
ATOM 911 N N . TYR A 1 119 ? 12.188 17.438 1.306 1 98.44 119 TYR A N 1
ATOM 912 C CA . TYR A 1 119 ? 12.602 16.359 2.207 1 98.44 119 TYR A CA 1
ATOM 913 C C . TYR A 1 119 ? 12.148 15 1.689 1 98.44 119 TYR A C 1
ATOM 915 O O . TYR A 1 119 ? 12.906 14.031 1.719 1 98.44 119 TYR A O 1
ATOM 923 N N . ILE A 1 120 ? 10.914 14.945 1.212 1 97.94 120 ILE A N 1
ATOM 924 C CA . ILE A 1 120 ? 10.375 13.703 0.671 1 97.94 120 ILE A CA 1
ATOM 925 C C . ILE A 1 120 ? 11.18 13.281 -0.56 1 97.94 120 ILE A C 1
ATOM 927 O O . ILE A 1 120 ? 11.461 12.102 -0.755 1 97.94 120 ILE A O 1
ATOM 931 N N . GLU A 1 121 ? 11.539 14.227 -1.396 1 96.88 121 GLU A N 1
ATOM 932 C CA . GLU A 1 121 ? 12.336 13.93 -2.582 1 96.88 121 GLU A CA 1
ATOM 933 C C . GLU A 1 121 ? 13.68 13.312 -2.205 1 96.88 121 GLU A C 1
ATOM 935 O O . GLU A 1 121 ? 14.148 12.391 -2.877 1 96.88 121 GLU A O 1
ATOM 940 N N . ARG A 1 122 ? 14.234 13.812 -1.122 1 96.62 122 ARG A N 1
ATOM 941 C CA . ARG A 1 122 ? 15.586 13.398 -0.74 1 96.62 122 ARG A CA 1
ATOM 942 C C . ARG A 1 122 ? 15.555 12.133 0.109 1 96.62 122 ARG A C 1
ATOM 944 O O . ARG A 1 122 ? 16.422 11.273 -0.024 1 96.62 122 ARG A O 1
ATOM 951 N N . HIS A 1 123 ? 14.57 12 1.006 1 96.75 123 HIS A N 1
ATOM 952 C CA . HIS A 1 123 ? 14.633 10.953 2.023 1 96.75 123 HIS A CA 1
ATOM 953 C C . HIS A 1 123 ? 13.453 9.992 1.896 1 96.75 123 HIS A C 1
ATOM 955 O O . HIS A 1 123 ? 13.398 8.977 2.594 1 96.75 123 HIS A O 1
ATOM 961 N N . GLY A 1 124 ? 12.516 10.297 1.003 1 96.25 124 GLY A N 1
ATOM 962 C CA . GLY A 1 124 ? 11.359 9.438 0.792 1 96.25 124 GLY A CA 1
ATOM 963 C C . GLY A 1 124 ? 10.336 9.539 1.902 1 96.25 124 GLY A C 1
ATOM 964 O O . GLY A 1 124 ? 10.531 10.266 2.879 1 96.25 124 GLY A O 1
ATOM 965 N N . 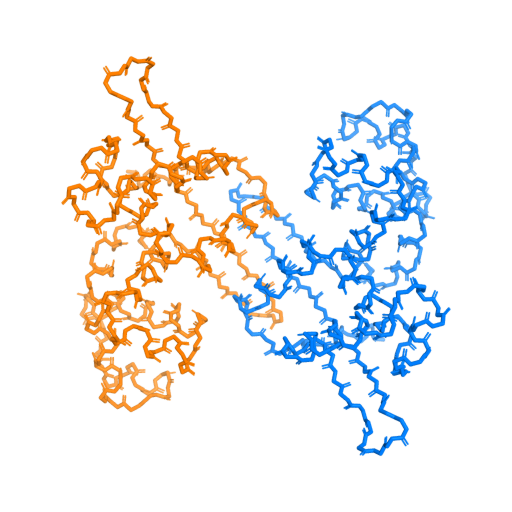LEU A 1 125 ? 9.297 8.766 1.703 1 97.75 125 LEU A N 1
ATOM 966 C CA . LEU A 1 125 ? 8.219 8.766 2.682 1 97.75 125 LEU A CA 1
ATOM 967 C C . LEU A 1 125 ? 8.656 8.078 3.973 1 97.75 125 LEU A C 1
ATOM 969 O O . LEU A 1 125 ? 8.203 8.453 5.059 1 97.75 125 LEU A O 1
ATOM 973 N N . ASP A 1 126 ? 9.492 7.102 3.869 1 97.44 126 ASP A N 1
ATOM 974 C CA . ASP A 1 126 ? 10.031 6.453 5.062 1 97.44 126 ASP A CA 1
ATOM 975 C C . ASP A 1 126 ? 10.82 7.441 5.918 1 97.44 126 ASP A C 1
ATOM 977 O O . ASP A 1 126 ? 10.68 7.461 7.145 1 97.44 126 ASP A O 1
ATOM 981 N N . GLY A 1 127 ? 11.602 8.219 5.234 1 97.38 127 GLY A N 1
ATOM 982 C CA . GLY A 1 127 ? 12.305 9.273 5.949 1 97.38 127 GLY A CA 1
ATOM 983 C C . GLY A 1 127 ? 11.375 10.258 6.637 1 97.38 127 GLY A C 1
ATOM 984 O O . GLY A 1 127 ? 11.633 10.664 7.77 1 97.38 127 GLY A O 1
ATOM 985 N N . LEU A 1 128 ? 10.328 10.633 5.938 1 98.31 128 LEU A N 1
ATOM 986 C CA . LEU A 1 128 ? 9.359 11.555 6.512 1 98.31 128 LEU A CA 1
ATOM 987 C C . LEU A 1 128 ? 8.711 10.961 7.758 1 98.31 128 LEU A C 1
ATOM 989 O O . LEU A 1 128 ? 8.469 11.672 8.734 1 98.31 128 LEU A O 1
ATOM 993 N N . ALA A 1 129 ? 8.414 9.727 7.699 1 98.06 129 ALA A N 1
ATOM 994 C CA . ALA A 1 129 ? 7.801 9.039 8.836 1 98.06 129 ALA A CA 1
ATOM 995 C C . ALA A 1 129 ? 8.711 9.094 10.062 1 98.06 129 ALA A C 1
ATOM 997 O O . ALA A 1 129 ? 8.25 9.352 11.172 1 98.06 129 ALA A O 1
ATOM 998 N N . VAL A 1 130 ? 9.945 8.836 9.836 1 96.94 130 VAL A N 1
ATOM 999 C CA . VAL A 1 130 ? 10.906 8.867 10.93 1 96.94 130 VAL A CA 1
ATOM 1000 C C . VAL A 1 130 ? 11.039 10.289 11.461 1 96.94 130 VAL A C 1
ATOM 1002 O O . VAL A 1 130 ? 11.055 10.508 12.68 1 96.94 130 VAL A O 1
ATOM 1005 N N . ALA A 1 131 ? 11.148 11.25 10.57 1 97.81 131 ALA A N 1
ATOM 1006 C CA . ALA A 1 131 ? 11.242 12.656 10.969 1 97.81 131 ALA A CA 1
ATOM 1007 C C . ALA A 1 131 ? 10.031 13.078 11.797 1 97.81 131 ALA A C 1
ATOM 1009 O O . ALA A 1 131 ? 10.156 13.867 12.734 1 97.81 131 ALA A O 1
ATOM 1010 N N . LEU A 1 132 ? 8.875 12.625 11.414 1 97.88 132 LEU A N 1
ATOM 1011 C CA . LEU A 1 132 ? 7.648 12.961 12.133 1 97.88 132 LEU A CA 1
ATOM 1012 C C . LEU A 1 132 ? 7.707 12.461 13.57 1 97.88 132 LEU A C 1
ATOM 1014 O O . LEU A 1 132 ? 7.211 13.133 14.484 1 97.88 132 LEU A O 1
ATOM 1018 N N . GLU A 1 133 ? 8.266 11.328 13.812 1 95.81 133 GLU A N 1
ATOM 1019 C CA . GLU A 1 133 ? 8.445 10.82 15.172 1 95.81 133 GLU A CA 1
ATOM 1020 C C . GLU A 1 133 ? 9.289 11.766 16.016 1 95.81 133 GLU A C 1
ATOM 1022 O O . GLU A 1 133 ? 8.961 12.031 17.172 1 95.81 133 GLU A O 1
ATOM 1027 N N . TYR A 1 134 ? 10.32 12.242 15.391 1 96.44 134 TYR A N 1
ATOM 1028 C CA . TYR A 1 134 ? 11.18 13.18 16.094 1 96.44 134 TYR A CA 1
ATOM 1029 C C . TYR A 1 134 ? 10.492 14.531 16.266 1 96.44 134 TYR A C 1
ATOM 1031 O O . TYR A 1 134 ? 10.742 15.242 17.25 1 96.44 134 TYR A O 1
ATOM 1039 N N . ALA A 1 135 ? 9.641 14.867 15.312 1 97.38 135 ALA A N 1
ATOM 1040 C CA . ALA A 1 135 ? 8.898 16.125 15.422 1 97.38 135 ALA A CA 1
ATOM 1041 C C . ALA A 1 135 ? 7.988 16.125 16.641 1 97.38 135 ALA A C 1
ATOM 1043 O O . ALA A 1 135 ? 7.797 17.156 17.281 1 97.38 135 ALA A O 1
ATOM 1044 N N . TYR A 1 136 ? 7.395 14.945 16.938 1 95.88 136 TYR A N 1
ATOM 1045 C CA . TYR A 1 136 ? 6.594 14.836 18.156 1 95.88 136 TYR A CA 1
ATOM 1046 C C . TYR A 1 136 ? 7.43 15.164 19.391 1 95.88 136 TYR A C 1
ATOM 1048 O O . TYR A 1 136 ? 6.988 15.906 20.266 1 95.88 136 TYR A O 1
ATOM 1056 N N . GLU A 1 137 ? 8.633 14.602 19.375 1 94.75 137 GLU A N 1
ATOM 1057 C CA . GLU A 1 137 ? 9.539 14.828 20.5 1 94.75 137 GLU A CA 1
ATOM 1058 C C . GLU A 1 137 ? 10.008 16.281 20.562 1 94.75 137 GLU A C 1
ATOM 1060 O O . GLU A 1 137 ? 10.188 16.828 21.641 1 94.75 137 GLU A O 1
ATOM 1065 N N . TYR A 1 138 ? 10.188 16.844 19.453 1 94.44 138 TYR A N 1
ATOM 1066 C CA . TYR A 1 138 ? 10.602 18.234 19.344 1 94.44 138 TYR A CA 1
ATOM 1067 C C . TYR A 1 138 ? 9.539 19.156 19.922 1 94.44 138 TYR A C 1
ATOM 1069 O O . TYR A 1 138 ? 9.859 20.094 20.672 1 94.44 138 TYR A O 1
ATOM 1077 N N . VAL A 1 139 ? 8.312 18.906 19.578 1 94.75 139 VAL A N 1
ATOM 1078 C CA . VAL A 1 139 ? 7.203 19.734 20.047 1 94.75 139 VAL A CA 1
ATOM 1079 C C . VAL A 1 139 ? 7.02 19.562 21.547 1 94.75 139 VAL A C 1
ATOM 1081 O O . VAL A 1 139 ? 6.664 20.516 22.25 1 94.75 139 VAL A O 1
ATOM 1084 N N . ASP A 1 140 ? 7.305 18.375 22.016 1 92.06 140 ASP A N 1
ATOM 1085 C CA . ASP A 1 140 ? 7.145 18.141 23.438 1 92.06 140 ASP A CA 1
ATOM 1086 C C . ASP A 1 140 ? 8.383 18.594 24.219 1 92.06 140 ASP A C 1
ATOM 1088 O O . ASP A 1 140 ? 8.422 18.469 25.453 1 92.06 140 ASP A O 1
ATOM 1092 N N . GLY A 1 141 ? 9.398 18.969 23.578 1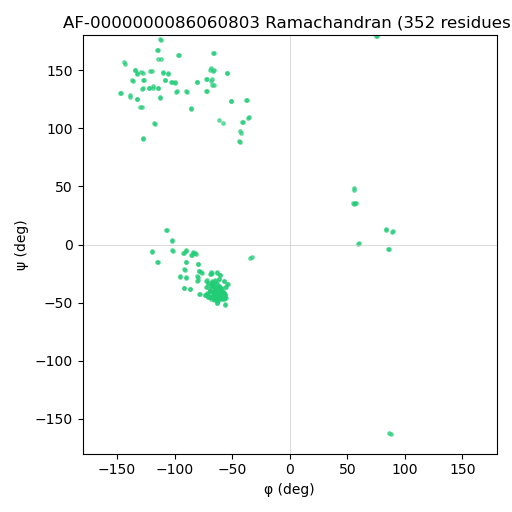 90.88 141 GLY A N 1
ATOM 1093 C CA . GLY A 1 141 ? 10.57 19.562 24.203 1 90.88 141 GLY A CA 1
ATOM 1094 C C . GLY A 1 141 ? 11.609 18.547 24.625 1 90.88 141 GLY A C 1
ATOM 1095 O O . GLY A 1 141 ? 12.586 18.891 25.297 1 90.88 141 GLY A O 1
ATOM 1096 N N . THR A 1 142 ? 11.461 17.359 24.188 1 91.19 142 THR A N 1
ATOM 1097 C CA . THR A 1 142 ? 12.352 16.297 24.672 1 91.19 142 THR A CA 1
ATOM 1098 C C . THR A 1 142 ? 13.562 16.156 23.75 1 91.19 142 THR A C 1
ATOM 1100 O O . THR A 1 142 ? 14.578 15.586 24.141 1 91.19 142 THR A O 1
ATOM 1103 N N . VAL A 1 143 ? 13.43 16.641 22.484 1 90.81 143 VAL A N 1
ATOM 1104 C CA . VAL A 1 143 ? 14.555 16.578 21.562 1 90.81 143 VAL A CA 1
ATOM 1105 C C . VAL A 1 143 ? 14.742 17.938 20.875 1 90.81 143 VAL A C 1
ATOM 1107 O O . VAL A 1 143 ? 13.789 18.703 20.734 1 90.81 143 VAL A O 1
ATOM 1110 N N . ASN A 1 144 ? 16.047 18.203 20.594 1 91.25 144 ASN A N 1
ATOM 1111 C CA . ASN A 1 144 ? 16.297 19.391 19.781 1 91.25 144 ASN A CA 1
ATOM 1112 C C . ASN A 1 144 ? 16.828 19.016 18.391 1 91.25 144 ASN A C 1
ATOM 1114 O O . ASN A 1 144 ? 17 17.844 18.094 1 91.25 144 ASN A O 1
ATOM 1118 N N . HIS A 1 145 ? 17.016 20.078 17.531 1 91.62 145 HIS A N 1
ATOM 1119 C CA . HIS A 1 145 ? 17.344 19.828 16.141 1 91.62 145 HIS A CA 1
ATOM 1120 C C . HIS A 1 145 ? 18.75 19.234 16.016 1 91.62 145 HIS A C 1
ATOM 1122 O O . HIS A 1 145 ? 19.016 18.484 15.062 1 91.62 145 HIS A O 1
ATOM 1128 N N . ARG A 1 146 ? 19.625 19.438 16.938 1 91.88 146 ARG A N 1
ATOM 1129 C CA . ARG A 1 146 ? 20.984 18.906 16.859 1 91.88 146 ARG A CA 1
ATOM 1130 C C . ARG A 1 146 ? 21 17.406 17.109 1 91.88 146 ARG A C 1
ATOM 1132 O O . ARG A 1 146 ? 21.688 16.656 16.406 1 91.88 146 ARG A O 1
ATOM 1139 N N . ILE A 1 147 ? 20.234 17 18.109 1 93.06 147 ILE A N 1
ATOM 1140 C CA . ILE A 1 147 ? 20.109 15.578 18.391 1 93.06 147 ILE A CA 1
ATOM 1141 C C . ILE A 1 147 ? 19.484 14.867 17.203 1 93.06 147 ILE A C 1
ATOM 1143 O O . ILE A 1 147 ? 19.969 13.82 16.766 1 93.06 147 ILE A O 1
ATOM 1147 N N . THR A 1 148 ? 18.438 15.477 16.672 1 93.44 148 THR A N 1
ATOM 1148 C CA . THR A 1 148 ? 17.75 14.906 15.523 1 93.44 148 THR A CA 1
ATOM 1149 C C . THR A 1 148 ? 18.688 14.789 14.328 1 93.44 148 THR A C 1
ATOM 1151 O O . THR A 1 148 ? 18.656 13.789 13.609 1 93.44 148 THR A O 1
ATOM 1154 N N . ALA A 1 149 ? 19.484 15.758 14.07 1 96 149 ALA A N 1
ATOM 1155 C CA . ALA A 1 149 ? 20.422 15.766 12.961 1 96 149 ALA A CA 1
ATOM 1156 C C . ALA A 1 149 ? 21.375 14.57 13.039 1 96 149 ALA A C 1
ATOM 1158 O O . ALA A 1 149 ? 21.641 13.906 12.039 1 96 149 ALA A O 1
ATOM 1159 N N . ARG A 1 150 ? 21.828 14.266 14.195 1 94.12 150 ARG A N 1
ATOM 1160 C CA . ARG A 1 150 ? 22.766 13.164 14.406 1 94.12 150 ARG A CA 1
ATOM 1161 C C . ARG A 1 150 ? 22.078 11.82 14.211 1 94.12 150 ARG A C 1
ATOM 1163 O O . ARG A 1 150 ? 22.594 10.938 13.531 1 94.12 150 ARG A O 1
ATOM 1170 N N . GLU A 1 151 ? 20.906 11.742 14.797 1 93.88 151 GLU A N 1
ATOM 1171 C CA . GLU A 1 151 ? 20.188 10.469 14.766 1 93.88 151 GLU A CA 1
ATOM 1172 C C . GLU A 1 151 ? 19.734 10.117 13.352 1 93.88 151 GLU A C 1
ATOM 1174 O O . GLU A 1 151 ? 19.672 8.945 12.984 1 93.88 151 GLU A O 1
ATOM 1179 N N . LEU A 1 152 ? 19.438 11.148 12.562 1 94.69 152 LEU A N 1
ATOM 1180 C CA . LEU A 1 152 ? 18.906 10.914 11.227 1 94.69 152 LEU A CA 1
ATOM 1181 C C . LEU A 1 152 ? 19.984 11.102 10.164 1 94.69 152 LEU A C 1
ATOM 1183 O O . LEU A 1 152 ? 19.703 11.023 8.969 1 94.69 152 LEU A O 1
ATOM 1187 N N . ASP A 1 153 ? 21.156 11.352 10.609 1 95.12 153 ASP A N 1
ATOM 1188 C CA . ASP A 1 153 ? 22.266 11.602 9.695 1 95.12 153 ASP A CA 1
ATOM 1189 C C . ASP A 1 153 ? 21.953 12.742 8.734 1 95.12 153 ASP A C 1
ATOM 1191 O O . ASP A 1 153 ? 22.062 12.578 7.516 1 95.12 153 ASP A O 1
ATOM 1195 N N . LEU A 1 154 ? 21.438 13.852 9.305 1 97.25 154 LEU A N 1
ATOM 1196 C CA . LEU A 1 154 ? 21.141 15.086 8.578 1 97.25 154 LEU A CA 1
ATOM 1197 C C . LEU A 1 154 ? 22.078 16.203 9.016 1 97.25 154 LEU A C 1
ATOM 1199 O O . LEU A 1 154 ? 22.672 16.141 10.094 1 97.25 154 LEU A O 1
ATOM 1203 N N . SER A 1 155 ? 22.188 17.234 8.109 1 96.88 155 SER A N 1
ATOM 1204 C CA . SER A 1 155 ? 22.766 18.484 8.602 1 96.88 155 SER A CA 1
ATOM 1205 C C . SER A 1 155 ? 21.875 19.141 9.641 1 96.88 155 SER A C 1
ATOM 1207 O O . SER A 1 155 ? 20.656 18.953 9.625 1 96.88 155 SER A O 1
ATOM 1209 N N . PRO A 1 156 ? 22.516 19.859 10.562 1 96.38 156 PRO A N 1
ATOM 1210 C CA . PRO A 1 156 ? 21.703 20.562 11.555 1 96.38 156 PRO A CA 1
ATOM 1211 C C . PRO A 1 156 ? 20.656 21.469 10.922 1 96.38 156 PRO A C 1
ATOM 1213 O O . PRO A 1 156 ? 19.516 21.547 11.406 1 96.38 156 PRO A O 1
ATOM 1216 N N . LEU A 1 157 ? 20.969 22.047 9.812 1 97.12 157 LEU A N 1
ATOM 1217 C CA . LEU A 1 157 ? 20.031 22.922 9.125 1 97.12 157 LEU A CA 1
ATOM 1218 C C . LEU A 1 157 ? 18.859 22.141 8.547 1 97.12 157 LEU A C 1
ATOM 1220 O O . LEU A 1 157 ? 17.703 22.547 8.672 1 97.12 157 LEU A O 1
ATOM 1224 N N . GLU A 1 158 ? 19.125 21.062 7.934 1 98 158 GLU A N 1
ATOM 1225 C CA . GLU A 1 158 ? 18.062 20.219 7.375 1 98 158 GLU A CA 1
ATOM 1226 C C . GLU A 1 158 ? 17.141 19.703 8.477 1 98 158 GLU A C 1
ATOM 1228 O O . GLU A 1 158 ? 15.93 19.641 8.297 1 98 158 GLU A O 1
ATOM 1233 N N . ALA A 1 159 ? 17.781 19.328 9.562 1 97.94 159 ALA A N 1
ATOM 1234 C CA . ALA A 1 159 ? 16.984 18.844 10.695 1 97.94 159 ALA A CA 1
ATOM 1235 C C . ALA A 1 159 ? 16.078 19.938 11.242 1 97.94 159 ALA A C 1
ATOM 1237 O O . ALA A 1 159 ? 14.906 19.688 11.523 1 97.94 159 ALA A O 1
ATOM 1238 N N . GLU A 1 160 ? 16.609 21.078 11.391 1 97.44 160 GLU A N 1
ATOM 1239 C CA . GLU A 1 160 ? 15.828 22.203 11.883 1 97.44 160 GLU A CA 1
ATOM 1240 C C . GLU A 1 160 ? 14.672 22.531 10.938 1 97.44 160 GLU A C 1
ATOM 1242 O O . GLU A 1 160 ? 13.539 22.734 11.383 1 97.44 160 GLU A O 1
ATOM 1247 N N . ILE A 1 161 ? 14.945 22.531 9.664 1 98.12 161 ILE A N 1
ATOM 1248 C CA . ILE A 1 161 ? 13.961 22.875 8.648 1 98.12 161 ILE A CA 1
ATOM 1249 C C . ILE A 1 161 ? 12.805 21.875 8.68 1 98.12 161 ILE A C 1
ATOM 1251 O O . ILE A 1 161 ? 11.633 22.266 8.734 1 98.12 161 ILE A O 1
ATOM 1255 N N . ILE A 1 162 ? 13.141 20.594 8.695 1 98.31 162 ILE A N 1
ATOM 1256 C CA . ILE A 1 162 ? 12.078 19.594 8.602 1 98.31 162 ILE A CA 1
ATOM 1257 C C . ILE A 1 162 ? 11.297 19.547 9.906 1 98.31 162 ILE A C 1
ATOM 1259 O O . ILE A 1 162 ? 10.078 19.359 9.898 1 98.31 162 ILE A O 1
ATOM 1263 N N . LEU A 1 163 ? 11.938 19.703 11.047 1 97.94 163 LEU A N 1
ATOM 1264 C CA . LEU A 1 163 ? 11.227 19.719 12.32 1 97.94 163 LEU A CA 1
ATOM 1265 C C . LEU A 1 163 ? 10.266 20.906 12.391 1 97.94 163 LEU A C 1
ATOM 1267 O O . LEU A 1 163 ? 9.125 20.75 12.844 1 97.94 163 LEU A O 1
ATOM 1271 N N . GLN A 1 164 ? 10.68 22.016 11.93 1 97.62 164 GLN A N 1
ATOM 1272 C CA . GLN A 1 164 ? 9.812 23.188 11.906 1 97.62 164 GLN A CA 1
ATOM 1273 C C . GLN A 1 164 ? 8.648 22.984 10.945 1 97.62 164 GLN A C 1
ATOM 1275 O O . GLN A 1 164 ? 7.516 23.375 11.25 1 97.62 164 GLN A O 1
ATOM 1280 N N . ALA A 1 165 ? 8.953 22.406 9.82 1 98.44 165 ALA A N 1
ATOM 1281 C CA . ALA A 1 165 ? 7.922 22.156 8.82 1 98.44 165 ALA A CA 1
ATOM 1282 C C . ALA A 1 165 ? 6.863 21.203 9.336 1 98.44 165 ALA A C 1
ATOM 1284 O O . ALA A 1 165 ? 5.684 21.312 8.992 1 98.44 165 ALA A O 1
ATOM 1285 N N . LEU A 1 166 ? 7.273 20.25 10.195 1 98.38 166 LEU A N 1
ATOM 1286 C CA . LEU A 1 166 ? 6.375 19.203 10.672 1 98.38 166 LEU A CA 1
ATOM 1287 C C . LEU A 1 166 ? 5.711 19.609 11.984 1 98.38 166 LEU A C 1
ATOM 1289 O O . LEU A 1 166 ? 4.82 18.922 12.477 1 98.38 166 LEU A O 1
ATOM 1293 N N . GLU A 1 167 ? 6.141 20.703 12.539 1 97.62 167 GLU A N 1
ATOM 1294 C CA . GLU A 1 167 ? 5.66 21.141 13.852 1 97.62 167 GLU A CA 1
ATOM 1295 C C . GLU A 1 167 ? 4.137 21.25 13.867 1 97.62 167 GLU A C 1
ATOM 1297 O O . GLU A 1 167 ? 3.482 20.781 14.797 1 97.62 167 GLU A O 1
ATOM 1302 N N . PRO A 1 168 ? 3.514 21.875 12.812 1 96.88 168 PRO A N 1
ATOM 1303 C CA . PRO A 1 168 ? 2.053 22 12.836 1 96.88 168 PRO A CA 1
ATOM 1304 C C . PRO A 1 168 ? 1.356 20.641 12.891 1 96.88 168 PRO A C 1
ATOM 1306 O O . PRO A 1 168 ? 0.374 20.469 13.617 1 96.88 168 PRO A O 1
ATOM 1309 N N . VAL A 1 169 ? 1.847 19.688 12.141 1 97.62 169 VAL A N 1
ATOM 1310 C CA . VAL A 1 169 ? 1.257 18.359 12.109 1 97.62 169 VAL A CA 1
ATOM 1311 C C . VAL A 1 169 ? 1.48 17.656 13.445 1 97.62 169 VAL A C 1
ATOM 1313 O O . VAL A 1 169 ? 0.553 17.062 14.008 1 97.62 169 VAL A O 1
ATOM 1316 N N . ALA A 1 170 ? 2.719 17.766 13.945 1 97.5 170 ALA A N 1
ATOM 1317 C CA . ALA A 1 170 ? 3.051 17.109 15.211 1 97.5 170 ALA A CA 1
ATOM 1318 C C . ALA A 1 170 ? 2.201 17.672 16.344 1 97.5 170 ALA A C 1
ATOM 1320 O O . ALA A 1 170 ? 1.776 16.922 17.234 1 97.5 170 ALA A O 1
ATOM 1321 N N . THR A 1 171 ? 1.942 18.938 16.312 1 96.5 171 THR A N 1
ATOM 1322 C CA . THR A 1 171 ? 1.139 19.578 17.359 1 96.5 171 THR A CA 1
ATOM 1323 C C . THR A 1 171 ? -0.323 19.141 17.234 1 96.5 171 THR A C 1
ATOM 1325 O O . THR A 1 171 ? -0.956 18.812 18.25 1 96.5 171 THR A O 1
ATOM 1328 N N . GLU A 1 172 ? -0.785 19.109 16.047 1 94.94 172 GLU A N 1
ATOM 1329 C CA . GLU A 1 172 ? -2.189 18.812 15.781 1 94.94 172 GLU A CA 1
ATOM 1330 C C . GLU A 1 172 ? -2.527 17.375 16.156 1 94.94 172 GLU A C 1
ATOM 1332 O O . GLU A 1 172 ? -3.627 17.094 16.641 1 94.94 172 GLU A O 1
ATOM 1337 N N . TYR A 1 173 ? -1.592 16.484 15.945 1 94.25 173 TYR A N 1
ATOM 1338 C CA . TYR A 1 173 ? -1.875 15.07 16.125 1 94.25 173 TYR A CA 1
ATOM 1339 C C . TYR A 1 173 ? -1.204 14.539 17.391 1 94.25 173 TYR A C 1
ATOM 1341 O O . TYR A 1 173 ? -1.034 13.328 17.547 1 94.25 173 TYR A O 1
ATOM 1349 N N . ALA A 1 174 ? -0.718 15.336 18.234 1 86.12 174 ALA A N 1
ATOM 1350 C CA . ALA A 1 174 ? 0.003 14.961 19.453 1 86.12 174 ALA A CA 1
ATOM 1351 C C . ALA A 1 174 ? -0.836 14.031 20.312 1 86.12 174 ALA A C 1
ATOM 1353 O O . ALA A 1 174 ? -0.313 13.086 20.906 1 86.12 174 ALA A O 1
ATOM 1354 N N . ASP A 1 175 ? -2.086 14.234 20.359 1 74.75 175 ASP A N 1
ATOM 1355 C CA . ASP A 1 175 ? -2.928 13.406 21.234 1 74.75 175 ASP A CA 1
ATOM 1356 C C . ASP A 1 175 ? -3.207 12.055 20.594 1 74.75 175 ASP A C 1
ATOM 1358 O O . ASP A 1 175 ? -3.488 11.078 21.281 1 74.75 175 ASP A O 1
ATOM 1362 N N . ALA A 1 176 ? -3.068 12.094 19.312 1 58.56 176 ALA A N 1
ATOM 1363 C CA . ALA A 1 176 ? -3.318 10.828 18.609 1 58.56 176 ALA A CA 1
ATOM 1364 C C . ALA A 1 176 ? -2.102 9.914 18.703 1 58.56 176 ALA A C 1
ATOM 1366 O O . ALA A 1 176 ? -2.23 8.688 18.578 1 58.56 176 ALA A O 1
ATOM 1367 N N . ALA A 1 177 ? -0.912 10.477 18.828 1 51.41 177 ALA A N 1
ATOM 1368 C CA . ALA A 1 177 ? 0.351 9.75 18.891 1 51.41 177 ALA A CA 1
ATOM 1369 C C . ALA A 1 177 ? 0.584 9.18 20.297 1 51.41 177 ALA A C 1
ATOM 1371 O O . ALA A 1 177 ? 1.38 8.25 20.469 1 51.41 177 ALA A O 1
ATOM 1372 N N . ALA A 1 178 ? -0.211 9.742 21.281 1 43.03 178 ALA A N 1
ATOM 1373 C CA . ALA A 1 178 ? -0.045 9.297 22.656 1 43.03 178 ALA A CA 1
ATOM 1374 C C . ALA A 1 178 ? -0.842 8.023 22.922 1 43.03 178 ALA A C 1
ATOM 1376 O O . ALA A 1 178 ? -1.918 7.828 22.359 1 43.03 178 ALA A O 1
ATOM 1377 N N . MET B 1 1 ? 19.141 -25.047 5.543 1 21.34 1 MET B N 1
ATOM 1378 C CA . MET B 1 1 ? 18.859 -23.734 6.121 1 21.34 1 MET B CA 1
ATOM 1379 C C . MET B 1 1 ? 18 -22.891 5.176 1 21.34 1 MET B C 1
ATOM 1381 O O . MET B 1 1 ? 18.391 -22.656 4.027 1 21.34 1 MET B O 1
ATOM 1385 N N . ALA B 1 2 ? 16.703 -22.922 5.172 1 30.45 2 ALA B N 1
ATOM 1386 C CA . ALA B 1 2 ? 15.82 -22.203 4.266 1 30.45 2 ALA B CA 1
ATOM 1387 C C . ALA B 1 2 ? 16.281 -20.766 4.055 1 30.45 2 ALA B C 1
ATOM 1389 O O . ALA B 1 2 ? 16.469 -20.016 5.016 1 30.45 2 ALA B O 1
ATOM 1390 N N . GLN B 1 3 ? 17.141 -20.516 3.088 1 31.3 3 GLN B N 1
ATOM 1391 C CA . GLN B 1 3 ? 17.688 -19.188 2.793 1 31.3 3 GLN B CA 1
ATOM 1392 C C . GLN B 1 3 ? 16.594 -18.125 2.842 1 31.3 3 GLN B C 1
ATOM 1394 O O . GLN B 1 3 ? 15.523 -18.297 2.25 1 31.3 3 GLN B O 1
ATOM 1399 N N . SER B 1 4 ? 16.469 -17.453 3.904 1 38.56 4 SER B N 1
ATOM 1400 C CA . SER B 1 4 ? 15.57 -16.312 4.051 1 38.56 4 SER B CA 1
ATOM 1401 C C . SER B 1 4 ? 15.492 -15.492 2.766 1 38.56 4 SER B C 1
ATOM 1403 O O . SER B 1 4 ? 16.516 -15.242 2.123 1 38.56 4 SER B O 1
ATOM 1405 N N . PRO B 1 5 ? 14.5 -15.484 2.051 1 41.38 5 PRO B N 1
ATOM 1406 C CA . PRO B 1 5 ? 14.445 -14.781 0.767 1 41.38 5 PRO B CA 1
ATOM 1407 C C . PRO B 1 5 ? 15.195 -13.453 0.793 1 41.38 5 PRO B C 1
ATOM 1409 O O . PRO B 1 5 ? 15.305 -12.82 1.847 1 41.38 5 PRO B O 1
ATOM 1412 N N . PRO B 1 6 ? 16.125 -13.188 -0.04 1 44.94 6 PRO B N 1
ATOM 1413 C CA . PRO B 1 6 ? 16.875 -11.93 -0.135 1 44.94 6 PRO B CA 1
ATOM 1414 C C . PRO B 1 6 ? 15.977 -10.703 0.042 1 44.94 6 PRO B C 1
ATOM 1416 O O . PRO B 1 6 ? 14.82 -10.711 -0.369 1 44.94 6 PRO B O 1
ATOM 1419 N N . GLN B 1 7 ? 16.062 -10.039 1.215 1 53.72 7 GLN B N 1
ATOM 1420 C CA . GLN B 1 7 ? 15.305 -8.875 1.677 1 53.72 7 GLN B CA 1
ATOM 1421 C C . GLN B 1 7 ? 15.547 -7.672 0.769 1 53.72 7 GLN B C 1
ATOM 1423 O O . GLN B 1 7 ? 16.656 -7.473 0.271 1 53.72 7 GLN B O 1
ATOM 1428 N N . SER B 1 8 ? 14.547 -7.242 -0.114 1 58.72 8 SER B N 1
ATOM 1429 C CA . SER B 1 8 ? 14.586 -6.129 -1.059 1 58.72 8 SER B CA 1
ATOM 1430 C C . SER B 1 8 ? 15.406 -4.969 -0.514 1 58.72 8 SER B C 1
ATOM 1432 O O . SER B 1 8 ? 15.945 -4.168 -1.283 1 58.72 8 SER B O 1
ATOM 1434 N N . GLY B 1 9 ? 15.758 -5.008 0.753 1 77.5 9 GLY B N 1
ATOM 1435 C CA . GLY B 1 9 ? 16.469 -3.916 1.409 1 77.5 9 GLY B CA 1
ATOM 1436 C C . GLY B 1 9 ? 15.695 -2.609 1.387 1 77.5 9 GLY B C 1
ATOM 1437 O O . GLY B 1 9 ? 16.188 -1.581 1.85 1 77.5 9 GLY B O 1
ATOM 1438 N N . GLN B 1 10 ? 14.484 -2.643 0.807 1 87.81 10 GLN B N 1
ATOM 1439 C CA . GLN B 1 10 ? 13.672 -1.437 0.763 1 87.81 10 GLN B CA 1
ATOM 1440 C C . GLN B 1 10 ? 12.945 -1.211 2.09 1 87.81 10 GLN B C 1
ATOM 1442 O O . GLN B 1 10 ? 12.492 -2.164 2.725 1 87.81 10 GLN B O 1
ATOM 1447 N N . PRO B 1 11 ? 12.906 0.06 2.469 1 93.25 11 PRO B N 1
ATOM 1448 C CA . PRO B 1 11 ? 12.156 0.354 3.691 1 93.25 11 PRO B CA 1
ATOM 1449 C C . PRO B 1 11 ? 10.656 0.09 3.541 1 93.25 11 PRO B C 1
ATOM 1451 O O . PRO B 1 11 ? 10.156 -0.038 2.42 1 93.25 11 PRO B O 1
ATOM 1454 N N . PRO B 1 12 ? 9.922 0.01 4.586 1 96.19 12 PRO B N 1
ATOM 1455 C CA . PRO B 1 12 ? 8.562 -0.53 4.594 1 96.19 12 PRO B CA 1
ATOM 1456 C C . PRO B 1 12 ? 7.602 0.279 3.725 1 96.19 12 PRO B C 1
ATOM 1458 O O . PRO B 1 12 ? 6.82 -0.296 2.965 1 96.19 12 PRO B O 1
ATOM 1461 N N . ILE B 1 13 ? 7.609 1.562 3.797 1 97.19 13 ILE B N 1
ATOM 1462 C CA . ILE B 1 13 ? 6.645 2.348 3.033 1 97.19 13 ILE B CA 1
ATOM 1463 C C . ILE B 1 13 ? 6.961 2.244 1.543 1 97.19 13 ILE B C 1
ATOM 1465 O O . ILE B 1 13 ? 6.055 2.174 0.712 1 97.19 13 ILE B O 1
ATOM 1469 N N . GLN B 1 14 ? 8.227 2.258 1.22 1 94.75 14 GLN B N 1
ATOM 1470 C CA . GLN B 1 14 ? 8.602 2.031 -0.172 1 94.75 14 GLN B CA 1
ATOM 1471 C C . GLN B 1 14 ? 8.133 0.662 -0.653 1 94.75 14 GLN B C 1
ATOM 1473 O O . GLN B 1 14 ? 7.668 0.522 -1.787 1 94.75 14 GLN B O 1
ATOM 1478 N N . GLN B 1 15 ? 8.266 -0.348 0.181 1 94.94 15 GLN B N 1
ATOM 1479 C CA . GLN B 1 15 ? 7.773 -1.675 -0.17 1 94.94 15 GLN B CA 1
ATOM 1480 C C . GLN B 1 15 ? 6.258 -1.665 -0.357 1 94.94 15 GLN B C 1
ATOM 1482 O O . GLN B 1 15 ? 5.734 -2.344 -1.241 1 94.94 15 GLN B O 1
ATOM 1487 N N . LEU B 1 16 ? 5.617 -0.879 0.506 1 97 16 LEU B N 1
ATOM 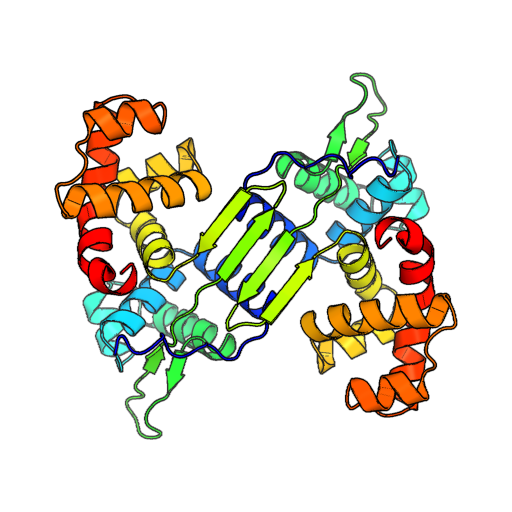1488 C CA . LEU B 1 16 ? 4.172 -0.742 0.365 1 97 16 LEU B CA 1
ATOM 1489 C C . LEU B 1 16 ? 3.809 -0.203 -1.015 1 97 16 LEU B C 1
ATOM 1491 O O . LEU B 1 16 ? 2.908 -0.727 -1.673 1 97 16 LEU B O 1
ATOM 1495 N N . GLN B 1 17 ? 4.484 0.813 -1.443 1 95.5 17 GLN B N 1
ATOM 1496 C CA . GLN B 1 17 ? 4.215 1.414 -2.746 1 95.5 17 GLN B CA 1
ATOM 1497 C C . GLN B 1 17 ? 4.496 0.427 -3.875 1 95.5 17 GLN B C 1
ATOM 1499 O O . GLN B 1 17 ? 3.727 0.335 -4.832 1 95.5 17 GLN B O 1
ATOM 1504 N N . THR B 1 18 ? 5.562 -0.315 -3.73 1 94.25 18 THR B N 1
ATOM 1505 C CA . THR B 1 18 ? 5.957 -1.312 -4.719 1 94.25 18 THR B CA 1
ATOM 1506 C C . THR B 1 18 ? 4.922 -2.434 -4.797 1 94.25 18 THR B C 1
ATOM 1508 O O . THR B 1 18 ? 4.477 -2.801 -5.887 1 94.25 18 THR B O 1
ATOM 1511 N N . VAL B 1 19 ? 4.535 -2.93 -3.693 1 96.25 19 VAL B N 1
ATOM 1512 C CA . VAL B 1 19 ? 3.574 -4.023 -3.607 1 96.25 19 VAL B CA 1
ATOM 1513 C C . VAL B 1 19 ? 2.221 -3.568 -4.152 1 96.25 19 VAL B C 1
ATOM 1515 O O . VAL B 1 19 ? 1.553 -4.312 -4.871 1 96.25 19 VAL B O 1
ATOM 1518 N N . ALA B 1 20 ? 1.818 -2.357 -3.766 1 97 20 ALA B N 1
ATOM 1519 C CA . ALA B 1 20 ? 0.559 -1.821 -4.273 1 97 20 ALA B CA 1
ATOM 1520 C C . ALA B 1 20 ? 0.549 -1.796 -5.801 1 97 20 ALA B C 1
ATOM 1522 O O . ALA B 1 20 ? -0.451 -2.152 -6.426 1 97 20 ALA B O 1
ATOM 1523 N N . ASN B 1 21 ? 1.63 -1.382 -6.379 1 95.94 21 ASN B N 1
ATOM 1524 C CA . ASN B 1 21 ? 1.747 -1.334 -7.832 1 95.94 21 ASN B CA 1
ATOM 1525 C C . ASN B 1 21 ? 1.642 -2.725 -8.445 1 95.94 21 ASN B C 1
ATOM 1527 O O . ASN B 1 21 ? 0.958 -2.912 -9.453 1 95.94 21 ASN B O 1
ATOM 1531 N N . LEU B 1 22 ? 2.277 -3.686 -7.848 1 97.06 22 LEU B N 1
ATOM 1532 C CA . LEU B 1 22 ? 2.217 -5.062 -8.328 1 97.06 22 LEU B CA 1
ATOM 1533 C C . LEU B 1 22 ? 0.79 -5.598 -8.273 1 97.06 22 LEU B C 1
ATOM 1535 O O . LEU B 1 22 ? 0.313 -6.211 -9.227 1 97.06 22 LEU B O 1
ATOM 1539 N N . LEU B 1 23 ? 0.113 -5.32 -7.16 1 97.19 23 LEU B N 1
ATOM 1540 C CA . LEU B 1 23 ? -1.228 -5.855 -6.953 1 97.19 23 LEU B CA 1
ATOM 1541 C C . LEU B 1 23 ? -2.225 -5.219 -7.914 1 97.19 23 LEU B C 1
ATOM 1543 O O . LEU B 1 23 ? -3.225 -5.836 -8.281 1 97.19 23 LEU B O 1
ATOM 1547 N N . GLU B 1 24 ? -1.929 -4.039 -8.367 1 95.38 24 GLU B N 1
ATOM 1548 C CA . GLU B 1 24 ? -2.836 -3.303 -9.242 1 95.38 24 GLU B CA 1
ATOM 1549 C C . GLU B 1 24 ? -2.561 -3.613 -10.711 1 95.38 24 GLU B C 1
ATOM 1551 O O . GLU B 1 24 ? -3.375 -3.295 -11.578 1 95.38 24 GLU B O 1
ATOM 1556 N N . ASN B 1 25 ? -1.422 -4.215 -11 1 95.75 25 ASN B N 1
ATOM 1557 C CA . ASN B 1 25 ? -1.003 -4.488 -12.367 1 95.75 25 ASN B CA 1
ATOM 1558 C C . ASN B 1 25 ? -0.64 -5.961 -12.562 1 95.75 25 ASN B C 1
ATOM 1560 O O . ASN B 1 25 ? 0.534 -6.328 -12.492 1 95.75 25 ASN B O 1
ATOM 1564 N N . PRO B 1 26 ? -1.656 -6.742 -12.977 1 95.94 26 PRO B N 1
ATOM 1565 C CA . PRO B 1 26 ? -1.427 -8.188 -13.086 1 95.94 26 PRO B CA 1
ATOM 1566 C C . PRO B 1 26 ? -0.334 -8.539 -14.086 1 95.94 26 PRO B C 1
ATOM 1568 O O . PRO B 1 26 ? 0.398 -9.508 -13.898 1 95.94 26 PRO B O 1
ATOM 1571 N N . GLY B 1 27 ? -0.231 -7.789 -15.188 1 95.44 27 GLY B N 1
ATOM 1572 C CA . GLY B 1 27 ? 0.853 -8.016 -16.125 1 95.44 27 GLY B CA 1
ATOM 1573 C C . GLY B 1 27 ? 2.227 -7.816 -15.516 1 95.44 27 GLY B C 1
ATOM 1574 O O . GLY B 1 27 ? 3.139 -8.609 -15.75 1 95.44 27 GLY B O 1
ATOM 1575 N N . LEU B 1 28 ? 2.33 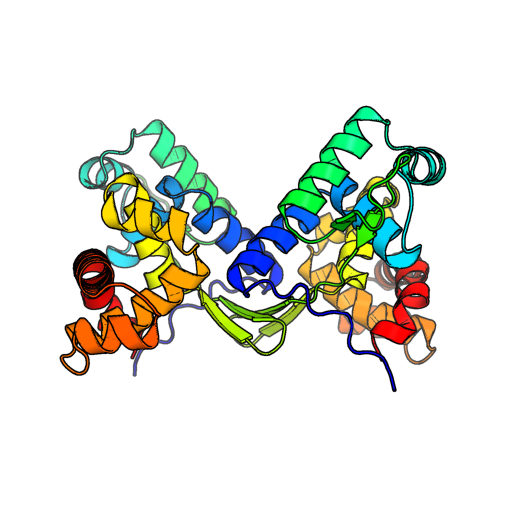-6.73 -14.781 1 97.12 28 LEU B N 1
ATOM 1576 C CA . LEU B 1 28 ? 3.564 -6.453 -14.055 1 97.12 28 LEU B CA 1
ATOM 1577 C C . LEU B 1 28 ? 3.865 -7.562 -13.055 1 97.12 28 LEU B C 1
ATOM 1579 O O . LEU B 1 28 ? 5.008 -8.023 -12.953 1 97.12 28 LEU B O 1
ATOM 1583 N N . ALA B 1 29 ? 2.836 -7.996 -12.359 1 97.94 29 ALA B N 1
ATOM 1584 C CA . ALA B 1 29 ? 2.967 -9.07 -11.367 1 97.94 29 ALA B CA 1
ATOM 1585 C C . ALA B 1 29 ? 3.402 -10.367 -12.031 1 97.94 29 ALA B C 1
ATOM 1587 O O . ALA B 1 29 ? 4.191 -11.133 -11.461 1 97.94 29 ALA B O 1
ATOM 1588 N N . ARG B 1 30 ? 2.914 -10.625 -13.195 1 97.31 30 ARG B N 1
ATOM 1589 C CA . ARG B 1 30 ? 3.238 -11.852 -13.922 1 97.31 30 ARG B CA 1
ATOM 1590 C C . ARG B 1 30 ? 4.723 -11.898 -14.273 1 97.31 30 ARG B C 1
ATOM 1592 O O . ARG B 1 30 ? 5.367 -12.938 -14.109 1 97.31 30 ARG B O 1
ATOM 1599 N N . ILE B 1 31 ? 5.207 -10.82 -14.781 1 97.88 31 ILE B N 1
ATO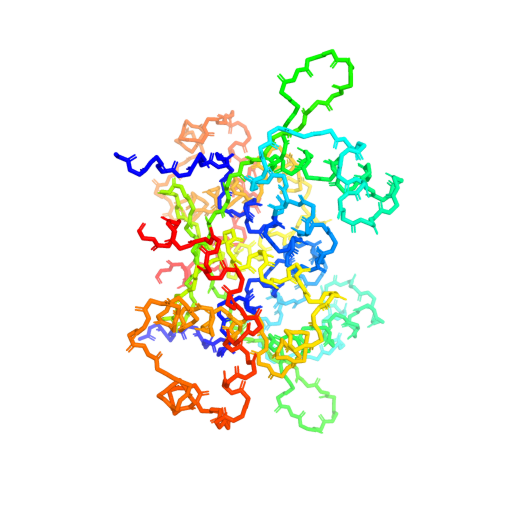M 1600 C CA . ILE B 1 31 ? 6.617 -10.766 -15.148 1 97.88 31 ILE B CA 1
ATOM 1601 C C . ILE B 1 31 ? 7.48 -10.906 -13.898 1 97.88 31 ILE B C 1
ATOM 1603 O O . ILE B 1 31 ? 8.453 -11.664 -13.898 1 97.88 31 ILE B O 1
ATOM 1607 N N . TYR B 1 32 ? 7.129 -10.18 -12.836 1 98.06 32 TYR B N 1
ATOM 1608 C CA . TYR B 1 32 ? 7.859 -10.281 -11.578 1 98.06 32 TYR B CA 1
ATOM 1609 C C . TYR B 1 32 ? 7.898 -11.719 -11.078 1 98.06 32 TYR B C 1
ATOM 1611 O O . TYR B 1 32 ? 8.969 -12.234 -10.742 1 98.06 32 TYR B O 1
ATOM 1619 N N . ALA B 1 33 ? 6.742 -12.367 -11 1 97.38 33 ALA B N 1
ATOM 1620 C CA . ALA B 1 33 ? 6.641 -13.742 -10.508 1 97.38 33 ALA B CA 1
ATOM 1621 C C . ALA B 1 33 ? 7.469 -14.695 -11.367 1 97.38 33 ALA B C 1
ATOM 1623 O O . ALA B 1 33 ? 8.125 -15.594 -10.844 1 97.38 33 ALA B O 1
ATOM 1624 N N . TYR B 1 34 ? 7.438 -14.484 -12.641 1 97.06 34 TYR B N 1
ATOM 1625 C CA . TYR B 1 34 ? 8.18 -15.336 -13.562 1 97.06 34 TYR B CA 1
ATOM 1626 C C . TYR B 1 34 ? 9.68 -15.227 -13.312 1 97.06 34 TYR B C 1
ATOM 1628 O O . TYR B 1 34 ? 10.367 -16.25 -13.18 1 97.06 34 TYR B O 1
ATOM 1636 N N . ILE B 1 35 ? 10.156 -13.984 -13.25 1 97.31 35 ILE B N 1
ATOM 1637 C CA . ILE B 1 35 ? 11.586 -13.789 -13.039 1 97.31 35 ILE B CA 1
ATOM 1638 C C . ILE B 1 35 ? 11.992 -14.391 -11.695 1 97.31 35 ILE B C 1
ATOM 1640 O O . ILE B 1 35 ? 13.031 -15.047 -11.594 1 97.31 35 ILE B O 1
ATOM 1644 N N . LEU B 1 36 ? 11.188 -14.172 -10.695 1 96.25 36 LEU B N 1
ATOM 1645 C CA . LEU B 1 36 ? 11.508 -14.664 -9.367 1 96.25 36 LEU B CA 1
ATOM 1646 C C . LEU B 1 36 ? 11.609 -16.188 -9.359 1 96.25 36 LEU B C 1
ATOM 1648 O O . LEU B 1 36 ? 12.492 -16.75 -8.703 1 96.25 36 LEU B O 1
ATOM 1652 N N . GLN B 1 37 ? 10.797 -16.828 -10.078 1 94.19 37 GLN B N 1
ATOM 1653 C CA . GLN B 1 37 ? 10.75 -18.297 -10.117 1 94.19 37 GLN B CA 1
ATOM 1654 C C . GLN B 1 37 ? 11.875 -18.859 -10.984 1 94.19 37 GLN B C 1
ATOM 1656 O O . GLN B 1 37 ? 12.508 -19.844 -10.625 1 94.19 37 GLN B O 1
ATOM 1661 N N . GLN B 1 38 ? 12.094 -18.25 -12.102 1 94.44 38 GLN B N 1
ATOM 1662 C CA . GLN B 1 38 ? 13.023 -18.766 -13.094 1 94.44 38 GLN B CA 1
ATOM 1663 C C . GLN B 1 38 ? 14.469 -18.438 -12.727 1 94.44 38 GLN B C 1
ATOM 1665 O O . GLN B 1 38 ? 15.391 -19.203 -13.062 1 94.44 38 GLN B O 1
ATOM 1670 N N . GLY B 1 39 ? 14.648 -17.297 -12.039 1 94.06 39 GLY B N 1
ATOM 1671 C CA . GLY B 1 39 ? 15.984 -16.734 -11.883 1 94.06 39 GLY B CA 1
ATOM 1672 C C . GLY B 1 39 ? 16.406 -15.836 -13.031 1 94.06 39 GLY B C 1
ATOM 1673 O O . GLY B 1 39 ? 15.547 -15.32 -13.766 1 94.06 39 GLY B O 1
ATOM 1674 N N . PRO B 1 40 ? 17.656 -15.617 -13.109 1 94.94 40 PRO B N 1
ATOM 1675 C CA . PRO B 1 40 ? 18.109 -14.703 -14.164 1 94.94 40 PRO B CA 1
ATOM 1676 C C . PRO B 1 40 ? 17.562 -15.078 -15.539 1 94.94 40 PRO B C 1
ATOM 1678 O O . PRO B 1 40 ? 17.719 -16.219 -15.977 1 94.94 40 PRO B O 1
ATOM 1681 N N . THR B 1 41 ? 16.891 -14.156 -16.172 1 95.94 41 THR B N 1
ATOM 1682 C CA . THR B 1 41 ? 16.234 -14.391 -17.453 1 95.94 41 THR B CA 1
ATOM 1683 C C . THR B 1 41 ? 16.328 -13.148 -18.344 1 95.94 41 THR B C 1
ATOM 1685 O O . THR B 1 41 ? 16.562 -12.047 -17.844 1 95.94 41 THR B O 1
ATOM 1688 N N . THR B 1 42 ? 16.219 -13.352 -19.656 1 95.44 42 THR B N 1
ATOM 1689 C CA . THR B 1 42 ? 16.281 -12.25 -20.609 1 95.44 42 THR B CA 1
ATOM 1690 C C . THR B 1 42 ? 14.875 -11.797 -21 1 95.44 42 THR B C 1
ATOM 1692 O O . THR B 1 42 ? 13.906 -12.531 -20.781 1 95.44 42 THR B O 1
ATOM 1695 N N . VAL B 1 43 ? 14.812 -10.602 -21.578 1 95.31 43 VAL B N 1
ATOM 1696 C CA . VAL B 1 43 ? 13.531 -10.086 -22.062 1 95.31 43 VAL B CA 1
ATOM 1697 C C . VAL B 1 43 ? 12.969 -11.031 -23.125 1 95.31 43 VAL B C 1
ATOM 1699 O O . VAL B 1 43 ? 11.773 -11.305 -23.156 1 95.31 43 VAL B O 1
ATOM 1702 N N . SER B 1 44 ? 13.82 -11.547 -23.922 1 95.19 44 SER B N 1
ATOM 1703 C CA . SER B 1 44 ? 13.391 -12.461 -24.984 1 95.19 44 SER B CA 1
ATOM 1704 C C . SER B 1 44 ? 12.75 -13.719 -24.406 1 95.19 44 SER B C 1
ATOM 1706 O O . SER B 1 44 ? 11.727 -14.18 -24.906 1 95.19 44 SER B O 1
ATOM 1708 N N . GLU B 1 45 ? 13.336 -14.258 -23.406 1 96.19 45 GLU B N 1
ATOM 1709 C CA . GLU B 1 45 ? 12.789 -15.445 -22.75 1 96.19 45 GLU B CA 1
ATOM 1710 C C . GLU B 1 45 ? 11.438 -15.148 -22.109 1 96.19 45 GLU B C 1
ATOM 1712 O O . GLU B 1 45 ? 10.523 -15.984 -22.172 1 96.19 45 GLU B O 1
ATOM 1717 N N . ILE B 1 46 ? 11.305 -13.977 -21.531 1 97 46 ILE B N 1
ATOM 1718 C CA . ILE B 1 46 ? 10.055 -13.57 -20.891 1 97 46 ILE B CA 1
ATOM 1719 C C . ILE B 1 46 ? 8.953 -13.461 -21.938 1 97 46 ILE B C 1
ATOM 1721 O O . ILE B 1 46 ? 7.848 -13.984 -21.75 1 97 46 ILE B O 1
ATOM 1725 N N . VAL B 1 47 ? 9.258 -12.828 -23.047 1 96.62 47 VAL B N 1
ATOM 1726 C CA . VAL B 1 47 ? 8.297 -12.641 -24.125 1 96.62 47 VAL B CA 1
ATOM 1727 C C . VAL B 1 47 ? 7.84 -14 -24.656 1 96.62 47 VAL B C 1
ATOM 1729 O O . VAL B 1 47 ? 6.645 -14.227 -24.844 1 96.62 47 VAL B O 1
ATOM 1732 N N . ASP B 1 48 ? 8.75 -14.906 -24.797 1 95.62 48 ASP B N 1
ATOM 1733 C CA . ASP B 1 48 ? 8.461 -16.234 -25.344 1 95.62 48 ASP B CA 1
ATOM 1734 C C . ASP B 1 48 ? 7.57 -17.031 -24.406 1 95.62 48 ASP B C 1
ATOM 1736 O O . ASP B 1 48 ? 6.684 -17.766 -24.844 1 95.62 48 ASP B O 1
ATOM 1740 N N . GLU B 1 49 ? 7.762 -16.844 -23.141 1 95.25 49 GLU B N 1
ATOM 1741 C CA . GLU B 1 49 ? 7.109 -17.703 -22.172 1 95.25 49 GLU B CA 1
ATOM 1742 C C . GLU B 1 49 ? 5.762 -17.125 -21.734 1 95.25 49 GLU B C 1
ATOM 1744 O O . GLU B 1 49 ? 4.816 -17.875 -21.484 1 95.25 49 GLU B O 1
ATOM 1749 N N . LEU B 1 50 ? 5.609 -15.797 -21.578 1 94.69 50 LEU B N 1
ATOM 1750 C CA . LEU B 1 50 ? 4.426 -15.203 -20.969 1 94.69 50 LEU B CA 1
ATOM 1751 C C . LEU B 1 50 ? 3.494 -14.633 -22.031 1 94.69 50 LEU B C 1
ATOM 1753 O O . LEU B 1 50 ? 2.359 -14.258 -21.734 1 94.69 50 LEU B O 1
ATOM 1757 N N . ASP B 1 51 ? 3.82 -14.625 -23.234 1 90.81 51 ASP B N 1
ATOM 1758 C CA . ASP B 1 51 ? 3.012 -14.102 -24.328 1 90.81 51 ASP B CA 1
ATOM 1759 C C . ASP B 1 51 ? 2.648 -12.633 -24.078 1 90.81 51 ASP B C 1
ATOM 1761 O O . ASP B 1 51 ? 1.483 -12.25 -24.203 1 90.81 51 ASP B O 1
ATOM 1765 N N . ILE B 1 52 ? 3.475 -11.844 -23.516 1 93.25 52 ILE B N 1
ATOM 1766 C CA . ILE B 1 52 ? 3.402 -10.398 -23.375 1 93.25 52 ILE B CA 1
ATOM 1767 C C . ILE B 1 52 ? 4.266 -9.734 -24.453 1 93.25 52 ILE B C 1
ATOM 1769 O O . ILE B 1 52 ? 5.406 -10.148 -24.672 1 93.25 52 ILE B O 1
ATOM 1773 N N . PRO B 1 53 ? 3.721 -8.742 -25.156 1 95.69 53 PRO B N 1
ATOM 1774 C CA . PRO B 1 53 ? 4.492 -8.078 -26.219 1 95.69 53 PRO B CA 1
ATOM 1775 C C . PRO B 1 53 ? 5.832 -7.543 -25.719 1 95.69 53 PRO B C 1
ATOM 1777 O O . PRO B 1 53 ? 5.93 -7.078 -24.578 1 95.69 53 PRO B O 1
ATOM 1780 N N . GLN B 1 54 ? 6.805 -7.555 -26.594 1 96.12 54 GLN B N 1
ATOM 1781 C CA . GLN B 1 54 ? 8.172 -7.184 -26.25 1 96.12 54 GLN B CA 1
ATOM 1782 C C . GLN B 1 54 ? 8.234 -5.77 -25.688 1 96.12 54 GLN B C 1
ATOM 1784 O O . GLN B 1 54 ? 8.914 -5.527 -24.688 1 96.12 54 GLN B O 1
ATOM 1789 N N . GLY B 1 55 ? 7.523 -4.836 -26.312 1 96.81 55 GLY B N 1
ATOM 1790 C CA . GLY B 1 55 ? 7.523 -3.463 -25.828 1 96.81 55 GLY B CA 1
ATOM 1791 C C . GLY B 1 55 ? 7.012 -3.33 -24.406 1 96.81 55 GLY B C 1
ATOM 1792 O O . GLY B 1 55 ? 7.629 -2.654 -23.578 1 96.81 55 GLY B O 1
ATOM 1793 N N . THR B 1 56 ? 5.902 -4.008 -24.109 1 96.25 56 THR B N 1
ATOM 1794 C CA . THR B 1 56 ? 5.32 -4.012 -22.781 1 96.25 56 THR B CA 1
ATOM 1795 C C . THR B 1 56 ? 6.262 -4.676 -21.781 1 96.25 56 THR B C 1
ATOM 1797 O O . THR B 1 56 ? 6.398 -4.215 -20.641 1 96.25 56 THR B O 1
ATOM 1800 N N . THR B 1 57 ? 6.863 -5.719 -22.25 1 97.44 57 THR B N 1
ATOM 1801 C CA . THR B 1 57 ? 7.809 -6.43 -21.391 1 97.44 57 THR B CA 1
ATOM 1802 C C . THR B 1 57 ? 8.977 -5.523 -21 1 97.44 57 THR B C 1
ATOM 1804 O O . THR B 1 57 ? 9.383 -5.484 -19.844 1 97.44 57 THR B O 1
ATOM 1807 N N . TYR B 1 58 ? 9.484 -4.797 -21.906 1 96 58 TYR B N 1
ATOM 1808 C CA . TYR B 1 58 ? 10.57 -3.859 -21.609 1 96 58 TYR B CA 1
ATOM 1809 C C . TYR B 1 58 ? 10.125 -2.809 -20.609 1 96 58 TYR B C 1
ATOM 1811 O O . TYR B 1 58 ? 10.836 -2.521 -19.641 1 96 58 TYR B O 1
ATOM 1819 N N . ASP B 1 59 ? 8.961 -2.275 -20.844 1 96.75 59 ASP B N 1
ATOM 1820 C CA . ASP B 1 59 ? 8.414 -1.256 -19.953 1 96.75 59 ASP B CA 1
ATOM 1821 C C . ASP B 1 59 ? 8.258 -1.793 -18.531 1 96.75 59 ASP B C 1
ATOM 1823 O O . ASP B 1 59 ? 8.641 -1.126 -17.578 1 96.75 59 ASP B O 1
ATOM 1827 N N . TYR B 1 60 ? 7.73 -2.965 -18.406 1 97.31 60 TYR B N 1
ATOM 1828 C CA . TYR B 1 60 ? 7.477 -3.555 -17.094 1 97.31 60 TYR B CA 1
ATOM 1829 C C . TYR B 1 60 ? 8.781 -3.92 -16.391 1 97.31 60 TYR B C 1
ATOM 1831 O O . TYR B 1 60 ? 8.922 -3.732 -15.18 1 97.31 60 TYR B O 1
ATOM 1839 N N . VAL B 1 61 ? 9.727 -4.449 -17.188 1 96.94 61 VAL B N 1
ATOM 1840 C CA . VAL B 1 61 ? 11.023 -4.781 -16.609 1 96.94 61 VAL B CA 1
ATOM 1841 C C . VAL B 1 61 ? 11.711 -3.508 -16.109 1 96.94 61 VAL B C 1
ATOM 1843 O O . VAL B 1 61 ? 12.297 -3.492 -15.031 1 96.94 61 VAL B O 1
ATOM 1846 N N . GLN B 1 62 ? 11.617 -2.49 -16.844 1 95.69 62 GLN B N 1
ATOM 1847 C CA . GLN B 1 62 ? 12.18 -1.211 -16.422 1 95.69 62 GLN B CA 1
ATOM 1848 C C . GLN B 1 62 ? 11.492 -0.698 -15.164 1 95.69 62 GLN B C 1
ATOM 1850 O O . GLN B 1 62 ? 12.148 -0.173 -14.266 1 95.69 62 GLN B O 1
ATOM 1855 N N . ASN B 1 63 ? 10.203 -0.804 -15.156 1 95.94 63 ASN B N 1
ATOM 1856 C CA . ASN B 1 63 ? 9.438 -0.421 -13.977 1 95.94 63 ASN B CA 1
ATOM 1857 C C . ASN B 1 63 ? 9.891 -1.191 -12.734 1 95.94 63 ASN B C 1
ATOM 1859 O O . ASN B 1 63 ? 10.117 -0.599 -11.68 1 95.94 63 ASN B O 1
ATOM 1863 N N . LEU B 1 64 ? 10.047 -2.48 -12.898 1 96.69 64 LEU B N 1
ATOM 1864 C CA . LEU B 1 64 ? 10.469 -3.346 -11.805 1 96.69 64 LEU B CA 1
ATOM 1865 C C . LEU B 1 64 ? 11.898 -3.014 -11.367 1 96.69 64 LEU B C 1
ATOM 1867 O O . LEU B 1 64 ? 12.219 -3.076 -10.18 1 96.69 64 LEU B O 1
ATOM 1871 N N . GLU B 1 65 ? 12.719 -2.68 -12.328 1 94.88 65 GLU B N 1
ATOM 1872 C CA . GLU B 1 65 ? 14.086 -2.281 -12.016 1 94.88 65 GLU B CA 1
ATOM 1873 C C . GLU B 1 65 ? 14.117 -0.974 -11.227 1 94.88 65 GLU B C 1
ATOM 1875 O O . GLU B 1 65 ? 14.836 -0.858 -10.234 1 94.88 65 GLU B O 1
ATOM 1880 N N . THR B 1 66 ? 13.312 0.003 -11.648 1 92.62 66 THR B N 1
ATOM 1881 C CA . THR B 1 66 ? 13.227 1.297 -10.984 1 92.62 66 THR B CA 1
ATOM 1882 C C . THR B 1 66 ? 12.734 1.134 -9.547 1 92.62 66 THR B C 1
ATOM 1884 O O . THR B 1 66 ? 13.156 1.862 -8.648 1 92.62 66 THR B O 1
ATOM 1887 N N . ALA B 1 67 ? 11.922 0.088 -9.328 1 91.31 67 ALA B N 1
ATOM 1888 C CA . ALA B 1 67 ? 11.344 -0.17 -8.008 1 91.31 67 ALA B CA 1
ATOM 1889 C C . ALA B 1 67 ? 12.305 -0.982 -7.145 1 91.31 67 ALA B C 1
ATOM 1891 O O . ALA B 1 67 ? 12.039 -1.226 -5.969 1 91.31 67 ALA B O 1
ATOM 1892 N N . GLY B 1 68 ? 13.414 -1.487 -7.746 1 91.5 68 GLY B N 1
ATOM 1893 C CA . GLY B 1 68 ? 14.406 -2.252 -7.008 1 91.5 68 GLY B CA 1
ATOM 1894 C C . GLY B 1 68 ? 14.039 -3.717 -6.859 1 91.5 68 GLY B C 1
ATOM 1895 O O . GLY B 1 68 ? 14.633 -4.434 -6.055 1 91.5 68 GLY B O 1
ATOM 1896 N N . LEU B 1 69 ? 13.078 -4.207 -7.594 1 94.62 69 LEU B N 1
ATOM 1897 C CA . LEU B 1 69 ? 12.602 -5.578 -7.492 1 94.62 69 LEU B CA 1
ATOM 1898 C C . LEU B 1 69 ? 13.367 -6.496 -8.438 1 94.62 69 LEU B C 1
ATOM 1900 O O . LEU B 1 69 ? 13.391 -7.715 -8.25 1 94.62 69 LEU B O 1
ATOM 1904 N N . VAL B 1 70 ? 13.828 -5.895 -9.516 1 95.44 70 VAL B N 1
ATOM 1905 C CA . VAL B 1 70 ? 14.602 -6.637 -10.508 1 95.44 70 VAL B CA 1
ATOM 1906 C C . VAL B 1 70 ? 15.922 -5.922 -10.773 1 95.44 70 VAL B C 1
ATOM 1908 O O . VAL B 1 70 ? 16 -4.695 -10.688 1 95.44 70 VAL B O 1
ATOM 1911 N N . GLN B 1 71 ? 16.969 -6.645 -10.945 1 94.56 71 GLN B N 1
ATOM 1912 C CA . GLN B 1 71 ? 18.281 -6.074 -11.258 1 94.56 71 GLN B CA 1
ATOM 1913 C C . GLN B 1 71 ? 18.953 -6.836 -12.398 1 94.56 71 GLN B C 1
ATOM 1915 O O . GLN B 1 71 ? 18.719 -8.031 -12.57 1 94.56 71 GLN B O 1
ATOM 1920 N N . LYS B 1 72 ? 19.75 -6.047 -13.102 1 92.88 72 LYS B N 1
ATOM 1921 C CA . LYS B 1 72 ? 20.578 -6.676 -14.125 1 92.88 72 LYS B CA 1
ATOM 1922 C C . LYS B 1 72 ? 21.703 -7.488 -13.492 1 92.88 72 LYS B C 1
ATOM 1924 O O . LYS B 1 72 ? 22.344 -7.043 -12.531 1 92.88 72 LYS B O 1
ATOM 1929 N N . THR B 1 73 ? 21.891 -8.656 -13.922 1 90 73 THR B N 1
ATOM 1930 C CA . THR B 1 73 ? 22.906 -9.523 -13.336 1 90 73 THR B CA 1
ATOM 1931 C C . THR B 1 73 ? 24.219 -9.453 -14.141 1 90 73 THR B C 1
ATOM 1933 O O . THR B 1 73 ? 25.281 -9.82 -13.641 1 90 73 THR B O 1
ATOM 1936 N N . ARG B 1 74 ? 24.188 -9.156 -15.383 1 83.44 74 ARG B N 1
ATOM 1937 C CA . ARG B 1 74 ? 25.375 -9.031 -16.219 1 83.44 74 ARG B CA 1
ATOM 1938 C C . ARG B 1 74 ? 25.359 -7.707 -16.984 1 83.44 74 ARG B C 1
ATOM 1940 O O . ARG B 1 74 ? 24.297 -7.18 -17.312 1 83.44 74 ARG B O 1
ATOM 1947 N N . GLU B 1 75 ? 26.547 -7.23 -17.203 1 79.94 75 GLU B N 1
ATOM 1948 C CA . GLU B 1 75 ? 26.703 -5.93 -17.844 1 79.94 75 GLU B CA 1
ATOM 1949 C C . GLU B 1 75 ? 26.781 -6.078 -19.359 1 79.94 75 GLU B C 1
ATOM 1951 O O . GLU B 1 75 ? 26.844 -5.082 -20.094 1 79.94 75 GLU B O 1
ATOM 1956 N N . GLN B 1 76 ? 26.812 -7.328 -19.797 1 83.62 76 GLN B N 1
ATOM 1957 C CA . GLN B 1 76 ? 26.906 -7.527 -21.234 1 83.62 76 GLN B CA 1
ATOM 1958 C C . GLN B 1 76 ? 25.578 -7.988 -21.812 1 83.62 76 GLN B C 1
ATOM 1960 O O . GLN B 1 76 ? 24.766 -8.594 -21.109 1 83.62 76 GLN B O 1
ATOM 1965 N N . ARG B 1 77 ? 25.281 -7.586 -23.078 1 83.69 77 ARG B N 1
ATOM 1966 C CA . ARG B 1 77 ? 24.078 -8.016 -23.781 1 83.69 77 ARG B CA 1
ATOM 1967 C C . ARG B 1 77 ? 24.141 -9.5 -24.141 1 83.69 77 ARG B C 1
ATOM 1969 O O . ARG B 1 77 ? 25.234 -10.031 -24.375 1 83.69 77 ARG B O 1
ATOM 1976 N N . PRO B 1 78 ? 23 -10.195 -24.219 1 88.31 78 PRO B N 1
ATOM 1977 C CA . PRO B 1 78 ? 21.703 -9.719 -23.734 1 88.31 78 PRO B CA 1
ATOM 1978 C C . PRO B 1 78 ? 21.641 -9.609 -22.219 1 88.31 78 PRO B C 1
ATOM 1980 O O . PRO B 1 78 ? 22.188 -10.469 -21.516 1 88.31 78 PRO B O 1
ATOM 1983 N N . TYR B 1 79 ? 21.016 -8.602 -21.734 1 92.12 79 TYR B N 1
ATOM 1984 C CA . TYR B 1 79 ? 20.891 -8.398 -20.297 1 92.12 79 TYR B CA 1
ATOM 1985 C C . TYR B 1 79 ? 20.047 -9.492 -19.656 1 92.12 79 TYR B C 1
ATOM 1987 O O . TYR B 1 79 ? 19.062 -9.938 -20.234 1 92.12 79 TYR B O 1
ATOM 1995 N N . GLU B 1 80 ? 20.5 -9.922 -18.578 1 95.44 80 GLU B N 1
ATOM 1996 C CA . GLU B 1 80 ? 19.719 -10.828 -17.75 1 95.44 80 GLU B CA 1
ATOM 1997 C C . GLU B 1 80 ? 19.219 -10.133 -16.484 1 95.44 80 GLU B C 1
ATOM 1999 O O . GLU B 1 80 ? 19.938 -9.32 -15.891 1 95.44 80 GLU B O 1
ATOM 2004 N N . TYR B 1 81 ? 18.031 -10.484 -16.172 1 96.06 81 TYR B N 1
ATOM 2005 C CA . TYR B 1 81 ? 17.406 -9.852 -15.023 1 96.06 81 TYR B CA 1
ATOM 2006 C C . TYR B 1 81 ? 17.062 -10.891 -13.953 1 96.06 81 TYR B C 1
ATOM 2008 O O . TYR B 1 81 ? 16.609 -11.992 -14.273 1 96.06 81 TYR B O 1
ATOM 2016 N N . ASP B 1 82 ? 17.359 -10.523 -12.75 1 96.56 82 ASP B N 1
ATOM 2017 C CA . ASP B 1 82 ? 17 -11.336 -11.586 1 96.56 82 ASP B CA 1
ATOM 2018 C C . ASP B 1 82 ? 16.109 -10.547 -10.625 1 96.56 82 ASP B C 1
ATOM 2020 O O . ASP B 1 82 ? 16.141 -9.312 -10.617 1 96.56 82 ASP B O 1
ATOM 2024 N N . ALA B 1 83 ? 15.227 -11.328 -9.922 1 96.25 83 ALA B N 1
ATOM 2025 C CA . ALA B 1 83 ? 14.266 -10.656 -9.055 1 96.25 83 ALA B CA 1
ATOM 2026 C C . ALA B 1 83 ? 14.594 -10.906 -7.582 1 96.25 83 ALA B C 1
ATOM 2028 O O . ALA B 1 83 ? 15.164 -11.938 -7.23 1 96.25 83 ALA B O 1
ATOM 2029 N N . GLU B 1 84 ? 14.289 -9.938 -6.805 1 94.38 84 GLU B N 1
ATOM 2030 C CA . GLU B 1 84 ? 14.367 -10.039 -5.352 1 94.38 84 GLU B CA 1
ATOM 2031 C C . GLU B 1 84 ? 12.992 -10.305 -4.742 1 94.38 84 GLU B C 1
ATOM 2033 O O . GLU B 1 84 ? 11.992 -9.742 -5.188 1 94.38 84 GLU B O 1
ATOM 2038 N N . SER B 1 85 ? 13.016 -11.18 -3.752 1 94.19 85 SER B N 1
ATOM 2039 C CA . SER B 1 85 ? 11.758 -11.508 -3.092 1 94.19 85 SER B CA 1
ATOM 2040 C C . SER B 1 85 ? 11.273 -10.352 -2.223 1 94.19 85 SER B C 1
ATOM 2042 O O . SER B 1 85 ? 12.078 -9.664 -1.588 1 94.19 85 SER B O 1
ATOM 2044 N N . ILE B 1 86 ? 9.984 -10.156 -2.207 1 93.69 86 ILE B N 1
ATOM 2045 C CA . ILE B 1 86 ? 9.383 -9.125 -1.362 1 93.69 86 ILE B CA 1
ATOM 2046 C C . ILE B 1 86 ? 8.266 -9.734 -0.522 1 93.69 86 ILE B C 1
ATOM 2048 O O . ILE B 1 86 ? 7.508 -10.578 -1.006 1 93.69 86 ILE B O 1
ATOM 2052 N N . ALA B 1 87 ? 8.25 -9.414 0.764 1 94.75 87 ALA B N 1
ATOM 2053 C CA . ALA B 1 87 ? 7.191 -9.789 1.701 1 94.75 87 ALA B CA 1
ATOM 2054 C C . ALA B 1 87 ? 6.852 -8.625 2.635 1 94.75 87 ALA B C 1
ATOM 2056 O O . ALA B 1 87 ? 7.746 -8.008 3.213 1 94.75 87 ALA B O 1
ATOM 2057 N N . LEU B 1 88 ? 5.617 -8.344 2.699 1 97.38 88 LEU B N 1
ATOM 2058 C CA . LEU B 1 88 ? 5.16 -7.207 3.492 1 97.38 88 LEU B CA 1
ATOM 2059 C C . LEU B 1 88 ? 4.027 -7.621 4.426 1 97.38 88 LEU B C 1
ATOM 2061 O O . LEU B 1 88 ? 2.982 -8.094 3.973 1 97.38 88 LEU B O 1
ATOM 2065 N N . MET B 1 89 ? 4.309 -7.477 5.668 1 97.69 89 MET B N 1
ATOM 2066 C CA . MET B 1 89 ? 3.273 -7.754 6.66 1 97.69 89 MET B CA 1
ATOM 2067 C C . MET B 1 89 ? 2.463 -6.496 6.965 1 97.69 89 MET B C 1
ATOM 2069 O O . MET B 1 89 ? 3.029 -5.422 7.176 1 97.69 89 MET B O 1
ATOM 2073 N N . LEU B 1 90 ? 1.201 -6.676 6.938 1 98.12 90 LEU B N 1
ATOM 2074 C CA . LEU B 1 90 ? 0.242 -5.609 7.211 1 98.12 90 LEU B CA 1
ATOM 2075 C C . LEU B 1 90 ? -0.549 -5.906 8.484 1 98.12 90 LEU B C 1
ATOM 2077 O O . LEU B 1 90 ? -1 -7.035 8.688 1 98.12 90 LEU B O 1
ATOM 2081 N N . SER B 1 91 ? -0.662 -4.918 9.281 1 96.81 91 SER B N 1
ATOM 2082 C CA . SER B 1 91 ? -1.552 -5.043 10.43 1 96.81 91 SER B CA 1
ATOM 2083 C C . SER B 1 91 ? -2.461 -3.824 10.562 1 96.81 91 SER B C 1
ATOM 2085 O O . SER B 1 91 ? -1.991 -2.686 10.523 1 96.81 91 SER B O 1
ATOM 2087 N N . ALA B 1 92 ? -3.725 -4.062 10.602 1 93.31 92 ALA B N 1
ATOM 2088 C CA . ALA B 1 92 ? -4.746 -3.029 10.758 1 93.31 92 ALA B CA 1
ATOM 2089 C C . ALA B 1 92 ? -5.941 -3.555 11.547 1 93.31 92 ALA B C 1
ATOM 2091 O O . ALA B 1 92 ? -6.434 -4.656 11.289 1 93.31 92 ALA B O 1
ATOM 2092 N N . ASP B 1 93 ? -6.371 -2.799 12.578 1 91.56 93 ASP B N 1
ATOM 2093 C CA . ASP B 1 93 ? -7.57 -3.111 13.352 1 91.56 93 ASP B CA 1
ATOM 2094 C C . ASP B 1 93 ? -7.504 -4.527 13.922 1 91.56 93 ASP B C 1
ATOM 2096 O O . ASP B 1 93 ? -8.484 -5.277 13.852 1 91.56 93 ASP B O 1
ATOM 2100 N N . GLY B 1 94 ? -6.359 -4.93 14.281 1 91.94 94 GLY B N 1
ATOM 2101 C CA . GLY B 1 94 ? -6.172 -6.215 14.938 1 91.94 94 GLY B CA 1
ATOM 2102 C C . GLY B 1 94 ? -6.027 -7.367 13.961 1 91.94 94 GLY B C 1
ATOM 2103 O O . GLY B 1 94 ? -5.816 -8.508 14.375 1 91.94 94 GLY B O 1
ATOM 2104 N N . GLU B 1 95 ? -6.148 -7.113 12.727 1 94.88 95 GLU B N 1
ATOM 2105 C CA . GLU B 1 95 ? -5.973 -8.148 11.711 1 94.88 95 GLU B CA 1
ATOM 2106 C C . GLU B 1 95 ? -4.609 -8.023 11.031 1 94.88 95 GLU B C 1
ATOM 2108 O O . GLU B 1 95 ? -4.121 -6.918 10.797 1 94.88 95 GLU B O 1
ATOM 2113 N N . THR B 1 96 ? -4.027 -9.188 10.805 1 96 96 THR B N 1
ATOM 2114 C CA . THR B 1 96 ? -2.723 -9.195 10.156 1 96 96 THR B CA 1
ATOM 2115 C C . THR B 1 96 ? -2.768 -10.016 8.867 1 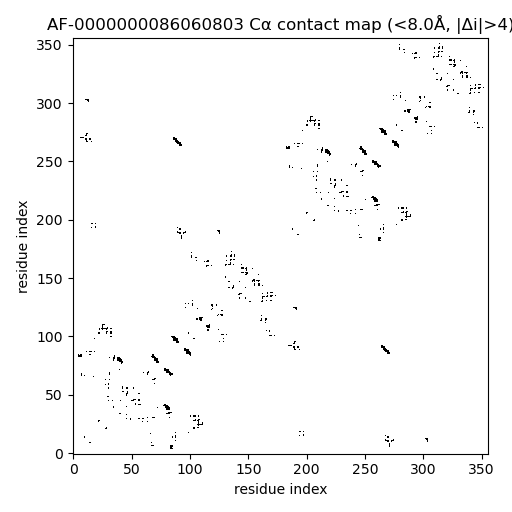96 96 THR B C 1
ATOM 2117 O O . THR B 1 96 ? -3.404 -11.07 8.82 1 96 96 THR B O 1
ATOM 2120 N N . GLN B 1 97 ? -2.184 -9.461 7.84 1 96.56 97 GLN B N 1
ATOM 2121 C CA . GLN B 1 97 ? -2.041 -10.141 6.555 1 96.56 97 GLN B CA 1
ATOM 2122 C C . GLN B 1 97 ? -0.648 -9.93 5.973 1 96.56 97 GLN B C 1
ATOM 2124 O O . GLN B 1 97 ? -0.087 -8.836 6.078 1 96.56 97 GLN B O 1
ATOM 2129 N N . THR B 1 98 ? -0.157 -11 5.375 1 96.19 98 THR B N 1
ATOM 2130 C CA . THR B 1 98 ? 1.147 -10.867 4.738 1 96.19 98 THR B CA 1
ATOM 2131 C C . THR B 1 98 ? 1.023 -10.992 3.221 1 96.19 98 THR B C 1
ATOM 2133 O O . THR B 1 98 ? 0.421 -11.945 2.717 1 96.19 98 THR B O 1
ATOM 2136 N N . ILE B 1 99 ? 1.515 -10.055 2.578 1 97.62 99 ILE B N 1
ATOM 2137 C CA . ILE B 1 99 ? 1.656 -10.148 1.128 1 97.62 99 ILE B CA 1
ATOM 2138 C C . ILE B 1 99 ? 2.965 -10.852 0.78 1 97.62 99 ILE B C 1
ATOM 2140 O O . ILE B 1 99 ? 4.051 -10.336 1.062 1 97.62 99 ILE B O 1
ATOM 2144 N N . THR B 1 100 ? 2.869 -11.984 0.132 1 96.62 100 THR B N 1
ATOM 2145 C CA . THR B 1 100 ? 4 -12.836 -0.219 1 96.62 100 THR B CA 1
ATOM 2146 C C . THR B 1 100 ? 4.16 -12.922 -1.734 1 96.62 100 THR B C 1
ATOM 2148 O O . THR B 1 100 ? 3.27 -12.516 -2.482 1 96.62 100 THR B O 1
ATOM 2151 N N . PRO B 1 101 ? 5.344 -13.469 -2.152 1 96.69 101 PRO B N 1
ATOM 2152 C CA . PRO B 1 101 ? 5.484 -13.734 -3.586 1 96.69 101 PRO B CA 1
ATOM 2153 C C . PRO B 1 101 ? 4.395 -14.656 -4.121 1 96.69 101 PRO B C 1
ATOM 2155 O O . PRO B 1 101 ? 3.939 -14.492 -5.258 1 96.69 101 PRO B O 1
ATOM 2158 N N . ALA B 1 102 ? 3.945 -15.539 -3.295 1 97.69 102 ALA B N 1
ATOM 2159 C CA . ALA B 1 102 ? 2.885 -16.453 -3.705 1 97.69 102 ALA B CA 1
ATOM 2160 C C . ALA B 1 102 ? 1.584 -15.703 -3.973 1 97.69 102 ALA B C 1
ATOM 2162 O O . ALA B 1 102 ? 0.894 -15.977 -4.957 1 97.69 102 ALA B O 1
ATOM 2163 N N . LEU B 1 103 ? 1.263 -14.805 -3.088 1 98.19 103 LEU B N 1
ATOM 2164 C CA . LEU B 1 103 ? 0.046 -14.023 -3.287 1 98.19 103 LEU B CA 1
ATOM 2165 C C . LEU B 1 103 ? 0.147 -13.172 -4.547 1 98.19 103 LEU B C 1
ATOM 2167 O O . LEU B 1 103 ? -0.822 -13.055 -5.301 1 98.19 103 LEU B O 1
ATOM 2171 N N . ILE B 1 104 ? 1.326 -12.586 -4.754 1 98.06 104 ILE B N 1
ATOM 2172 C CA . ILE B 1 104 ? 1.562 -11.781 -5.953 1 98.06 104 ILE B CA 1
ATOM 2173 C C . ILE B 1 104 ? 1.396 -12.656 -7.195 1 98.06 104 ILE B C 1
ATOM 2175 O O . ILE B 1 104 ? 0.765 -12.242 -8.172 1 98.06 104 ILE B O 1
ATOM 2179 N N . ALA B 1 105 ? 1.911 -13.867 -7.105 1 97.94 105 ALA B N 1
ATOM 2180 C CA . ALA B 1 105 ? 1.777 -14.812 -8.219 1 97.94 105 ALA B CA 1
ATOM 2181 C C . ALA B 1 105 ? 0.316 -15.18 -8.453 1 97.94 105 ALA B C 1
ATOM 2183 O O . ALA B 1 105 ? -0.117 -15.328 -9.594 1 97.94 105 ALA B O 1
ATOM 2184 N N . ALA B 1 106 ? -0.414 -15.336 -7.363 1 98.56 106 ALA B N 1
ATOM 2185 C CA . ALA B 1 106 ? -1.839 -15.633 -7.48 1 98.56 106 ALA B CA 1
ATOM 2186 C C . ALA B 1 106 ? -2.586 -14.492 -8.164 1 98.56 106 ALA B C 1
ATOM 2188 O O . ALA B 1 106 ? -3.408 -14.719 -9.047 1 98.56 106 ALA B O 1
ATOM 2189 N N . VAL B 1 107 ? -2.287 -13.273 -7.789 1 98.38 107 VAL B N 1
ATOM 2190 C CA . VAL B 1 107 ? -2.906 -12.094 -8.375 1 98.38 107 VAL B CA 1
ATOM 2191 C C . VAL B 1 107 ? -2.547 -12 -9.859 1 98.38 107 VAL B C 1
ATOM 2193 O O . VAL B 1 107 ? -3.391 -11.656 -10.688 1 98.38 107 VAL B O 1
ATOM 2196 N N . ALA B 1 108 ? -1.353 -12.352 -10.164 1 97.44 108 ALA B N 1
ATOM 2197 C CA . ALA B 1 108 ? -0.862 -12.305 -11.539 1 97.44 108 ALA B CA 1
ATOM 2198 C C . ALA B 1 108 ? -1.692 -13.203 -12.453 1 97.44 108 ALA B C 1
ATOM 2200 O O . ALA B 1 108 ? -1.811 -12.938 -13.648 1 97.44 108 ALA B O 1
ATOM 2201 N N . ARG B 1 109 ? -2.262 -14.156 -11.93 1 97 109 ARG B N 1
ATOM 2202 C CA . ARG B 1 109 ? -2.965 -15.164 -12.727 1 97 109 ARG B CA 1
ATOM 2203 C C . ARG B 1 109 ? -4.367 -14.688 -13.094 1 97 109 ARG B C 1
ATOM 2205 O O . ARG B 1 109 ? -5.043 -15.305 -13.914 1 97 109 ARG B O 1
ATOM 2212 N N . ARG B 1 110 ? -4.762 -13.562 -12.523 1 96.31 110 ARG B N 1
ATOM 2213 C CA . ARG B 1 110 ? -6.145 -13.133 -12.711 1 96.31 110 ARG B CA 1
ATOM 2214 C C . ARG B 1 110 ? -6.434 -12.852 -14.18 1 96.31 110 ARG B C 1
ATOM 2216 O O . ARG B 1 110 ? -7.574 -12.992 -14.633 1 96.31 110 ARG B O 1
ATOM 2223 N N . GLU B 1 111 ? -5.461 -12.547 -14.953 1 91.94 111 GLU B N 1
ATOM 2224 C CA . GLU B 1 111 ? -5.684 -12.227 -16.359 1 91.94 111 GLU B CA 1
ATOM 2225 C C . GLU B 1 111 ? -5.922 -13.484 -17.188 1 91.94 111 GLU B C 1
ATOM 2227 O O . GLU B 1 111 ? -6.59 -13.438 -18.219 1 91.94 111 GLU B O 1
ATOM 2232 N N . LYS B 1 112 ? -5.453 -14.633 -16.734 1 93.81 112 LYS B N 1
ATOM 2233 C CA . LYS B 1 112 ? -5.523 -15.867 -17.516 1 93.81 112 LYS B CA 1
ATOM 2234 C C . LYS B 1 112 ? -6.434 -16.891 -16.844 1 93.81 112 LYS B C 1
ATOM 2236 O O . LYS B 1 112 ? -6.797 -17.906 -17.453 1 93.81 112 LYS B O 1
ATOM 2241 N N . ASP B 1 113 ? -6.719 -16.641 -15.617 1 97.38 113 ASP B N 1
ATOM 2242 C CA . ASP B 1 113 ? -7.562 -17.547 -14.852 1 97.38 113 ASP B CA 1
ATOM 2243 C C . ASP B 1 113 ? -8.852 -16.859 -14.406 1 97.38 113 ASP B C 1
ATOM 2245 O O . ASP B 1 113 ? -8.859 -16.125 -13.414 1 97.38 113 ASP B O 1
ATOM 2249 N N . THR B 1 114 ? -9.906 -17.188 -15.086 1 97.88 114 THR B N 1
ATOM 2250 C CA . THR B 1 114 ? -11.195 -16.531 -14.844 1 97.88 114 THR B CA 1
ATOM 2251 C C . THR B 1 114 ? -11.703 -16.859 -13.438 1 97.88 114 THR B C 1
ATOM 2253 O O . THR B 1 114 ? -12.367 -16.031 -12.812 1 97.88 114 THR B O 1
ATOM 2256 N N . ASP B 1 115 ? -11.367 -18.047 -12.906 1 98.62 115 ASP B N 1
ATOM 2257 C CA . ASP B 1 115 ? -11.82 -18.422 -11.57 1 98.62 115 ASP B CA 1
ATOM 2258 C C . ASP B 1 115 ? -11.195 -17.516 -10.508 1 98.62 115 ASP B C 1
ATOM 2260 O O . ASP B 1 115 ? -11.883 -17.062 -9.586 1 98.62 115 ASP B O 1
ATOM 2264 N N . ILE B 1 116 ? -9.969 -17.203 -10.711 1 98.62 116 ILE B N 1
ATOM 2265 C CA . ILE B 1 116 ? -9.281 -16.312 -9.773 1 98.62 116 ILE B CA 1
ATOM 2266 C C . ILE B 1 116 ? -9.805 -14.891 -9.922 1 98.62 116 ILE B C 1
ATOM 2268 O O . ILE B 1 116 ? -10.031 -14.195 -8.93 1 98.62 116 ILE B O 1
ATOM 2272 N N . ASP B 1 117 ? -10 -14.5 -11.164 1 98.38 117 ASP B N 1
ATOM 2273 C CA . ASP B 1 117 ? -10.508 -13.156 -11.43 1 98.38 117 ASP B CA 1
ATOM 2274 C C . ASP B 1 117 ? -11.859 -12.938 -10.766 1 98.38 117 ASP B C 1
ATOM 2276 O O . ASP B 1 117 ? -12.078 -11.922 -10.094 1 98.38 117 ASP B O 1
ATOM 2280 N N . VAL B 1 118 ? -12.766 -13.891 -10.898 1 98.25 118 VAL B N 1
ATOM 2281 C CA . VAL B 1 118 ? -14.109 -13.812 -10.336 1 98.25 118 VAL B CA 1
ATOM 2282 C C . VAL B 1 118 ? -14.039 -13.828 -8.812 1 98.25 118 VAL B C 1
ATOM 2284 O O . VAL B 1 118 ? -14.773 -13.094 -8.141 1 98.25 118 VAL B O 1
ATOM 2287 N N . TYR B 1 119 ? -13.203 -14.641 -8.289 1 98.44 119 TYR B N 1
ATOM 2288 C CA . TYR B 1 119 ? -13.07 -14.711 -6.836 1 98.44 119 TYR B CA 1
ATOM 2289 C C . TYR B 1 119 ? -12.602 -13.375 -6.266 1 98.44 119 TYR B C 1
ATOM 2291 O O . TYR B 1 119 ? -13.117 -12.914 -5.246 1 98.44 119 TYR B O 1
ATOM 2299 N N . ILE B 1 120 ? -11.625 -12.766 -6.918 1 98 120 ILE B N 1
ATOM 2300 C CA . ILE B 1 120 ? -11.117 -11.469 -6.477 1 98 120 ILE B CA 1
ATOM 2301 C C . ILE B 1 120 ? -12.219 -10.422 -6.555 1 98 120 ILE B C 1
ATOM 2303 O O . ILE B 1 120 ? -12.336 -9.57 -5.672 1 98 120 ILE B O 1
ATOM 2307 N N . GLU B 1 121 ? -13.031 -10.461 -7.59 1 96.94 121 GLU B N 1
ATOM 2308 C CA . GLU B 1 121 ? -14.141 -9.523 -7.734 1 96.94 121 GLU B CA 1
ATOM 2309 C C . GLU B 1 121 ? -15.125 -9.648 -6.57 1 96.94 121 GLU B C 1
ATOM 2311 O O . GLU B 1 121 ? -15.641 -8.641 -6.082 1 96.94 121 GLU B O 1
ATOM 2316 N N . ARG B 1 122 ? -15.328 -10.875 -6.148 1 96.69 122 ARG B N 1
ATOM 2317 C CA . ARG B 1 122 ? -16.344 -11.141 -5.141 1 96.69 122 ARG B CA 1
ATOM 2318 C C . ARG B 1 122 ? -15.789 -10.969 -3.732 1 96.69 122 ARG B C 1
ATOM 2320 O O . ARG B 1 122 ? -16.484 -10.477 -2.842 1 96.69 122 ARG B O 1
ATOM 2327 N N . HIS B 1 123 ? -14.547 -11.375 -3.492 1 96.75 123 HIS B N 1
ATOM 2328 C CA . HIS B 1 123 ? -14.047 -11.484 -2.125 1 96.75 123 HIS B CA 1
ATOM 2329 C C . HIS B 1 123 ? -12.852 -10.57 -1.898 1 96.75 123 HIS B C 1
ATOM 2331 O O . HIS B 1 123 ? -12.367 -10.438 -0.771 1 96.75 123 HIS B O 1
ATOM 2337 N N . GLY B 1 124 ? -12.367 -9.938 -2.969 1 96.31 124 GLY B N 1
ATOM 2338 C CA . GLY B 1 124 ? -11.242 -9.031 -2.857 1 96.31 124 GLY B CA 1
ATOM 2339 C C . GLY B 1 124 ? -9.914 -9.75 -2.693 1 96.31 124 GLY B C 1
ATOM 2340 O O . GLY B 1 124 ? -9.867 -10.977 -2.633 1 96.31 124 GLY B O 1
ATOM 2341 N N . LEU B 1 125 ? -8.898 -8.922 -2.604 1 97.75 125 LEU B N 1
ATOM 2342 C CA . LEU B 1 125 ? -7.555 -9.469 -2.457 1 97.75 125 LEU B CA 1
ATOM 2343 C C . LEU B 1 125 ? -7.367 -10.078 -1.075 1 97.75 125 LEU B C 1
ATOM 2345 O O . LEU B 1 125 ? -6.621 -11.055 -0.92 1 97.75 125 LEU B O 1
ATOM 2349 N N . ASP B 1 126 ? -8 -9.523 -0.088 1 97.5 126 ASP B N 1
ATOM 2350 C CA . ASP B 1 126 ? -7.941 -10.102 1.25 1 97.5 126 ASP B CA 1
ATOM 2351 C C . ASP B 1 126 ? -8.531 -11.508 1.267 1 97.5 126 ASP B C 1
ATOM 2353 O O . ASP B 1 126 ? -7.961 -12.422 1.877 1 97.5 126 ASP B O 1
ATOM 2357 N N . GLY B 1 127 ? -9.625 -11.633 0.579 1 97.44 127 GLY B N 1
ATOM 2358 C CA . GLY B 1 127 ? -10.203 -12.961 0.441 1 97.44 127 GLY B CA 1
ATOM 2359 C C . GLY B 1 127 ? -9.273 -13.945 -0.253 1 97.44 127 GLY B C 1
ATOM 2360 O O . GLY B 1 127 ? -9.164 -15.102 0.159 1 97.44 127 GLY B O 1
ATOM 2361 N N . LEU B 1 128 ? -8.641 -13.477 -1.298 1 98.38 128 LEU B N 1
ATOM 2362 C CA . LEU B 1 128 ? -7.703 -14.328 -2.027 1 98.38 128 LEU B CA 1
ATOM 2363 C C . LEU B 1 128 ? -6.555 -14.766 -1.126 1 98.38 128 LEU B C 1
ATOM 2365 O O . LEU B 1 128 ? -6.102 -15.906 -1.206 1 98.38 128 LEU B O 1
ATOM 2369 N N . ALA B 1 129 ? -6.086 -13.875 -0.335 1 98.06 129 ALA B N 1
ATOM 2370 C CA . ALA B 1 129 ? -4.992 -14.188 0.583 1 98.06 129 ALA B CA 1
ATOM 2371 C C . ALA B 1 129 ? -5.391 -15.297 1.551 1 98.06 129 ALA B C 1
ATOM 2373 O O . ALA B 1 129 ? -4.609 -16.219 1.804 1 98.06 129 ALA B O 1
ATOM 2374 N N . VAL B 1 130 ? -6.555 -15.188 2.062 1 97 130 VAL B N 1
ATOM 2375 C CA . VAL B 1 130 ? -7.043 -16.203 2.994 1 97 130 VAL B CA 1
ATOM 2376 C C . VAL B 1 130 ? -7.219 -17.531 2.268 1 97 130 VAL B C 1
ATOM 2378 O O . VAL B 1 130 ? -6.824 -18.578 2.777 1 97 130 VAL B O 1
ATOM 2381 N N . ALA B 1 131 ? -7.805 -17.484 1.092 1 97.81 131 ALA B N 1
ATOM 2382 C CA . ALA B 1 131 ? -7.992 -18.703 0.295 1 97.81 131 ALA B CA 1
ATOM 2383 C C . ALA B 1 131 ? -6.656 -19.375 -0.003 1 97.81 131 ALA B C 1
ATOM 2385 O O . ALA B 1 131 ? -6.57 -20.609 -0.039 1 97.81 131 ALA B O 1
ATOM 2386 N N . LEU B 1 132 ? -5.664 -18.594 -0.3 1 97.94 132 LEU B N 1
ATOM 2387 C CA . LEU B 1 132 ? -4.34 -19.141 -0.602 1 97.94 132 LEU B CA 1
ATOM 2388 C C . LEU B 1 132 ? -3.783 -19.906 0.589 1 97.94 132 LEU B C 1
ATOM 2390 O O . LEU B 1 132 ? -3.113 -20.922 0.413 1 97.94 132 LEU B O 1
ATOM 2394 N N . GLU B 1 133 ? -4.02 -19.469 1.779 1 95.88 133 GLU B N 1
ATOM 2395 C CA . GLU B 1 133 ? -3.6 -20.188 2.977 1 95.88 133 GLU B CA 1
ATOM 2396 C C . GLU B 1 133 ? -4.234 -21.578 3.033 1 95.88 133 GLU B C 1
ATOM 2398 O O . GLU B 1 133 ? -3.562 -22.562 3.357 1 95.88 133 GLU B O 1
ATOM 2403 N N . TYR B 1 134 ? -5.469 -21.594 2.699 1 96.5 134 TYR B N 1
ATOM 2404 C CA . TYR B 1 134 ? -6.164 -22.891 2.695 1 96.5 134 TYR B CA 1
ATOM 2405 C C . TYR B 1 134 ? -5.707 -23.75 1.522 1 96.5 134 TYR B C 1
ATOM 2407 O O . TYR B 1 134 ? -5.699 -24.969 1.615 1 96.5 134 TYR B O 1
ATOM 2415 N N . ALA B 1 135 ? -5.348 -23.094 0.433 1 97.44 135 ALA B N 1
ATOM 2416 C CA . ALA B 1 135 ? -4.848 -23.844 -0.721 1 97.44 135 ALA B CA 1
ATOM 2417 C C . ALA B 1 135 ? -3.568 -24.594 -0.376 1 97.44 135 ALA B C 1
ATOM 2419 O O . ALA B 1 135 ? -3.344 -25.703 -0.869 1 97.44 135 ALA B O 1
ATOM 2420 N N . TYR B 1 136 ? -2.711 -23.969 0.454 1 95.94 136 TYR B N 1
ATOM 2421 C CA . TYR B 1 136 ? -1.519 -24.672 0.913 1 95.94 136 TYR B CA 1
ATOM 2422 C C . TYR B 1 136 ? -1.892 -25.953 1.649 1 95.94 136 TYR B C 1
ATOM 2424 O O . TYR B 1 136 ? -1.3 -27.016 1.411 1 95.94 136 TYR B O 1
ATOM 2432 N N . GLU B 1 137 ? -2.9 -25.812 2.506 1 94.81 137 GLU B N 1
ATOM 2433 C CA . GLU B 1 137 ? -3.357 -26.969 3.283 1 94.81 137 GLU B CA 1
ATOM 2434 C C . GLU B 1 137 ? -4.023 -28 2.391 1 94.81 137 GLU B C 1
ATOM 2436 O O . GLU B 1 137 ? -3.896 -29.203 2.631 1 94.81 137 GLU B O 1
ATOM 2441 N N . TYR B 1 138 ? -4.699 -27.562 1.429 1 94.56 138 TYR B N 1
ATOM 2442 C CA . TYR B 1 138 ? -5.359 -28.438 0.464 1 94.56 138 TYR B CA 1
ATOM 2443 C C . TYR B 1 138 ? -4.34 -29.281 -0.3 1 94.56 138 TYR B C 1
ATOM 2445 O O . TYR B 1 138 ? -4.523 -30.484 -0.468 1 94.56 138 TYR B O 1
ATOM 2453 N N . VAL B 1 139 ? -3.293 -28.641 -0.744 1 94.81 139 VAL B N 1
ATOM 2454 C CA . VAL B 1 139 ? -2.252 -29.312 -1.513 1 94.81 139 VAL B CA 1
ATOM 2455 C C . VAL B 1 139 ? -1.51 -30.312 -0.618 1 94.81 139 VAL B C 1
ATOM 2457 O O . VAL B 1 139 ? -1.097 -31.375 -1.073 1 94.81 139 VAL B O 1
ATOM 2460 N N . ASP B 1 140 ? -1.392 -29.953 0.645 1 92.12 140 ASP B N 1
ATOM 2461 C CA . ASP B 1 140 ? -0.685 -30.844 1.56 1 92.12 140 ASP B CA 1
ATOM 2462 C C . ASP B 1 140 ? -1.613 -31.938 2.092 1 92.12 140 ASP B C 1
ATOM 2464 O O . ASP B 1 140 ? -1.191 -32.781 2.871 1 92.12 140 ASP B O 1
ATOM 2468 N N . GLY B 1 141 ? -2.85 -31.875 1.812 1 91 141 GLY B N 1
ATOM 2469 C CA . GLY B 1 141 ? -3.801 -32.938 2.125 1 91 141 GLY B CA 1
ATOM 2470 C C . GLY B 1 141 ? -4.418 -32.781 3.502 1 91 141 GLY B C 1
ATOM 2471 O O . GLY B 1 141 ? -5.133 -33.688 3.965 1 91 141 GLY B O 1
ATOM 2472 N N . THR B 1 142 ? -4.227 -31.688 4.109 1 91.44 142 THR B N 1
ATOM 2473 C CA . THR B 1 142 ? -4.684 -31.531 5.484 1 91.44 142 THR B CA 1
ATOM 2474 C C . THR B 1 142 ? -6.102 -30.969 5.52 1 91.44 142 THR B C 1
ATOM 2476 O O . THR B 1 142 ? -6.793 -31.078 6.535 1 91.44 142 THR B O 1
ATOM 2479 N N . VAL B 1 143 ? -6.531 -30.297 4.418 1 91.12 143 VAL B N 1
ATOM 2480 C CA . VAL B 1 143 ? -7.883 -29.75 4.359 1 91.12 143 VAL B CA 1
ATOM 2481 C C . VAL B 1 143 ? -8.539 -30.125 3.035 1 91.12 143 VAL B C 1
ATOM 2483 O O . VAL B 1 143 ? -7.852 -30.344 2.035 1 91.12 143 VAL B O 1
ATOM 2486 N N . ASN B 1 144 ? -9.875 -30.312 3.133 1 91.56 144 ASN B N 1
ATOM 2487 C CA . ASN B 1 144 ? -10.602 -30.484 1.882 1 91.56 144 ASN B CA 1
ATOM 2488 C C . ASN B 1 144 ? -11.531 -29.312 1.604 1 91.56 144 ASN B C 1
ATOM 2490 O O . ASN B 1 144 ? -11.594 -28.359 2.387 1 91.56 144 ASN B O 1
ATOM 2494 N N . HIS B 1 145 ? -12.203 -29.375 0.398 1 91.94 145 HIS B N 1
ATOM 2495 C CA . HIS B 1 145 ? -12.977 -28.219 -0.056 1 91.94 145 HIS B CA 1
ATOM 2496 C C . HIS B 1 145 ? -14.188 -27.984 0.837 1 91.94 145 HIS B C 1
ATOM 2498 O O . HIS B 1 145 ? -14.648 -26.844 0.984 1 91.94 145 HIS B O 1
ATOM 2504 N N . ARG B 1 146 ? -14.68 -28.969 1.505 1 92.38 146 ARG B N 1
ATOM 2505 C CA . ARG B 1 146 ? -15.859 -28.812 2.355 1 92.38 146 ARG B CA 1
ATOM 2506 C C . ARG B 1 146 ? -15.516 -28.047 3.627 1 92.38 146 ARG B C 1
ATOM 2508 O O . ARG B 1 146 ? -16.281 -27.172 4.059 1 92.38 146 ARG B O 1
ATOM 2515 N N . ILE B 1 147 ? -14.398 -28.406 4.207 1 93.38 147 ILE B N 1
ATOM 2516 C CA . ILE B 1 147 ? -13.93 -27.703 5.395 1 93.38 147 ILE B CA 1
ATOM 2517 C C . ILE B 1 147 ? -13.656 -26.25 5.047 1 93.38 147 ILE B C 1
ATOM 2519 O O . ILE B 1 147 ? -14.078 -25.344 5.77 1 93.38 147 ILE B O 1
ATOM 2523 N N . THR B 1 148 ? -13 -26.047 3.916 1 93.75 148 THR B N 1
ATOM 2524 C CA . THR B 1 148 ? -12.68 -24.703 3.459 1 93.75 148 THR B CA 1
ATOM 2525 C C . THR B 1 148 ? -13.961 -23.891 3.238 1 93.75 148 THR B C 1
ATOM 2527 O O . THR B 1 148 ? -14.016 -22.703 3.588 1 93.75 148 THR B O 1
ATOM 2530 N N . ALA B 1 149 ? -14.953 -24.453 2.654 1 96.31 149 ALA B N 1
ATOM 2531 C CA . ALA B 1 149 ? -16.219 -23.781 2.383 1 96.31 149 ALA B CA 1
ATOM 2532 C C . ALA B 1 149 ? -16.844 -23.25 3.67 1 96.31 149 ALA B C 1
ATOM 2534 O O . ALA B 1 149 ? -17.328 -22.125 3.713 1 96.31 149 ALA B O 1
ATOM 2535 N N . ARG B 1 150 ? -16.781 -24.016 4.691 1 94.44 150 ARG B N 1
ATOM 2536 C CA . ARG B 1 150 ? -17.375 -23.641 5.977 1 94.44 150 ARG B CA 1
ATOM 2537 C C . ARG B 1 150 ? -16.578 -22.516 6.633 1 94.44 150 ARG B C 1
ATOM 2539 O O . ARG B 1 150 ? -17.141 -21.547 7.117 1 94.44 150 ARG B O 1
ATOM 2546 N N . GLU B 1 151 ? -15.281 -22.703 6.586 1 94.06 151 GLU B N 1
ATOM 2547 C CA . GLU B 1 151 ? -14.406 -21.75 7.262 1 94.06 151 GLU B CA 1
ATOM 2548 C C . GLU B 1 151 ? -14.453 -20.391 6.586 1 94.06 151 GLU B C 1
ATOM 2550 O O . GLU B 1 151 ? -14.328 -19.359 7.25 1 94.06 151 GLU B O 1
ATOM 2555 N N . LEU B 1 152 ? -14.648 -20.375 5.277 1 94.88 152 LEU B N 1
ATOM 2556 C CA . LEU B 1 152 ? -14.602 -19.125 4.523 1 94.88 152 LEU B CA 1
ATOM 2557 C C . LEU B 1 152 ? -16 -18.641 4.188 1 94.88 152 LEU B C 1
ATOM 2559 O O . LEU B 1 152 ? -16.172 -17.641 3.488 1 94.88 152 LEU B O 1
ATOM 2563 N N . ASP B 1 153 ? -16.969 -19.344 4.664 1 95.31 153 ASP B N 1
ATOM 2564 C CA . ASP B 1 153 ? -18.359 -19.016 4.383 1 95.31 153 ASP B CA 1
ATOM 2565 C C . ASP B 1 153 ? -18.609 -18.953 2.879 1 95.31 153 ASP B C 1
ATOM 2567 O O . ASP B 1 153 ? -19.125 -17.953 2.369 1 95.31 153 ASP B O 1
ATOM 2571 N N . LEU B 1 154 ? -18.141 -20.016 2.178 1 97.38 154 LEU B N 1
ATOM 2572 C CA . LEU B 1 154 ? -18.359 -20.188 0.746 1 97.38 154 LEU B CA 1
ATOM 2573 C C . LEU B 1 154 ? -19.25 -21.406 0.479 1 97.38 154 LEU B C 1
ATOM 2575 O O . LEU B 1 154 ? -19.391 -22.281 1.337 1 97.38 154 LEU B O 1
ATOM 2579 N N . SER B 1 155 ? -19.859 -21.391 -0.764 1 97 155 SER B N 1
ATOM 2580 C CA . SER B 1 155 ? -20.438 -22.641 -1.219 1 97 155 SER B CA 1
ATOM 2581 C C . SER B 1 155 ? -19.344 -23.688 -1.464 1 97 155 SER B C 1
ATOM 2583 O O . SER B 1 155 ? -18.203 -23.344 -1.783 1 97 155 SER B O 1
ATOM 2585 N N . PRO B 1 156 ? -19.734 -24.969 -1.255 1 96.5 156 PRO B N 1
ATOM 2586 C CA . PRO B 1 156 ? -18.75 -26.016 -1.535 1 96.5 156 PRO B CA 1
ATOM 2587 C C . PRO B 1 156 ? -18.172 -25.922 -2.947 1 96.5 156 PRO B C 1
ATOM 2589 O O . PRO B 1 156 ? -16.969 -26.141 -3.145 1 96.5 156 PRO B O 1
ATOM 2592 N N . LEU B 1 157 ? -18.953 -25.516 -3.873 1 97.31 157 LEU B N 1
ATOM 2593 C CA . LEU B 1 157 ? -18.516 -25.391 -5.258 1 97.31 157 LEU B CA 1
ATOM 2594 C C . LEU B 1 157 ? -17.5 -24.25 -5.402 1 97.31 157 LEU B C 1
ATOM 2596 O O . LEU B 1 157 ? -16.469 -24.406 -6.059 1 97.31 157 LEU B O 1
ATOM 2600 N N . GLU B 1 158 ? -17.797 -23.156 -4.844 1 98.06 158 GLU B N 1
ATOM 2601 C CA . GLU B 1 158 ? -16.875 -22.016 -4.91 1 98.06 158 GLU B CA 1
ATOM 2602 C C . GLU B 1 158 ? -15.547 -22.344 -4.242 1 98.06 158 GLU B C 1
ATOM 2604 O O . GLU B 1 158 ? -14.492 -21.953 -4.738 1 98.06 158 GLU B O 1
ATOM 2609 N N . ALA B 1 159 ? -15.656 -23.031 -3.135 1 98.06 159 ALA B N 1
ATOM 2610 C CA . ALA B 1 159 ? -14.445 -23.438 -2.432 1 98.06 159 ALA B CA 1
ATOM 2611 C C . ALA B 1 159 ? -13.609 -24.391 -3.287 1 98.06 159 ALA B C 1
ATOM 2613 O O . ALA B 1 159 ? -12.383 -24.234 -3.373 1 98.06 159 ALA B O 1
ATOM 2614 N N . GLU B 1 160 ? -14.242 -25.312 -3.869 1 97.56 160 GLU B N 1
ATOM 2615 C CA . GLU B 1 160 ? -13.539 -26.266 -4.727 1 97.56 160 GLU B CA 1
ATOM 2616 C C . GLU B 1 160 ? -12.875 -25.562 -5.906 1 97.56 160 GLU B C 1
ATOM 2618 O O . GLU B 1 160 ? -11.719 -25.828 -6.23 1 97.56 160 GLU B O 1
ATOM 2623 N N . ILE B 1 161 ? -13.594 -24.641 -6.512 1 98.19 161 ILE B N 1
ATOM 2624 C CA . ILE B 1 161 ? -13.117 -23.938 -7.691 1 98.19 161 ILE B CA 1
ATOM 2625 C C . ILE B 1 161 ? -11.875 -23.125 -7.344 1 98.19 161 ILE B C 1
ATOM 2627 O O . ILE B 1 161 ? -10.852 -23.219 -8.031 1 98.19 161 ILE B O 1
ATOM 2631 N N . ILE B 1 162 ? -11.953 -22.375 -6.234 1 98.31 162 ILE B N 1
ATOM 2632 C CA . ILE B 1 162 ? -10.844 -21.484 -5.934 1 98.31 162 ILE B CA 1
ATOM 2633 C C . ILE B 1 162 ? -9.641 -22.297 -5.461 1 98.31 162 ILE B C 1
ATOM 2635 O O . ILE B 1 162 ? -8.492 -21.953 -5.762 1 98.31 162 ILE B O 1
ATOM 2639 N N . LEU B 1 163 ? -9.844 -23.359 -4.719 1 98 163 LEU B N 1
ATOM 2640 C CA . LEU B 1 163 ? -8.734 -24.203 -4.285 1 98 163 LEU B CA 1
ATOM 2641 C C . LEU B 1 163 ? -8.031 -24.844 -5.48 1 98 163 LEU B C 1
ATOM 2643 O O . LEU B 1 163 ? -6.801 -24.891 -5.535 1 98 163 LEU B O 1
ATOM 2647 N N . GLN B 1 164 ? -8.773 -25.281 -6.414 1 97.69 164 GLN B N 1
ATOM 2648 C CA . GLN B 1 164 ? -8.195 -25.859 -7.625 1 97.69 164 GLN B CA 1
ATOM 2649 C C . GLN B 1 164 ? -7.438 -24.812 -8.43 1 97.69 164 GLN B C 1
ATOM 2651 O O . GLN B 1 164 ? -6.359 -25.078 -8.961 1 97.69 164 GLN B O 1
ATOM 2656 N N . ALA B 1 165 ? -8.031 -23.641 -8.5 1 98.5 165 ALA B N 1
ATOM 2657 C CA . ALA B 1 165 ? -7.41 -22.547 -9.25 1 98.5 165 ALA B CA 1
ATOM 2658 C C . ALA B 1 165 ? -6.082 -22.141 -8.625 1 98.5 165 ALA B C 1
ATOM 2660 O O . ALA B 1 165 ? -5.148 -21.75 -9.328 1 98.5 165 ALA B O 1
ATOM 2661 N N . LEU B 1 166 ? -5.98 -22.25 -7.281 1 98.38 166 LEU B N 1
ATOM 2662 C CA . LEU B 1 166 ? -4.805 -21.797 -6.559 1 98.38 166 LEU B CA 1
ATOM 2663 C C . LEU B 1 166 ? -3.791 -22.922 -6.387 1 98.38 166 LEU B C 1
ATOM 2665 O O . LEU B 1 166 ? -2.676 -22.688 -5.91 1 98.38 166 LEU B O 1
ATOM 2669 N N . GLU B 1 167 ? -4.168 -24.094 -6.75 1 97.62 167 GLU B N 1
ATOM 2670 C CA . GLU B 1 167 ? -3.328 -25.266 -6.523 1 97.62 167 GLU B CA 1
ATOM 2671 C C . GLU B 1 167 ? -1.95 -25.094 -7.152 1 97.62 167 GLU B C 1
ATOM 2673 O O . GLU B 1 167 ? -0.931 -25.375 -6.52 1 97.62 167 GLU B O 1
ATOM 2678 N N . PRO B 1 168 ? -1.867 -24.594 -8.43 1 96.88 168 PRO B N 1
ATOM 2679 C CA . PRO B 1 168 ? -0.54 -24.422 -9.031 1 96.88 168 PRO B CA 1
ATOM 2680 C C . PRO B 1 168 ? 0.353 -23.484 -8.234 1 96.88 168 PRO B C 1
ATOM 2682 O O . PRO B 1 168 ? 1.545 -23.75 -8.055 1 96.88 168 PRO B O 1
ATOM 2685 N N . VAL B 1 169 ? -0.202 -22.406 -7.75 1 97.62 169 VAL B N 1
ATOM 2686 C CA . VAL B 1 169 ? 0.558 -21.422 -6.98 1 97.62 169 VAL B CA 1
ATOM 2687 C C . VAL B 1 169 ? 0.96 -22.031 -5.633 1 97.62 169 VAL B C 1
ATOM 2689 O O . VAL B 1 169 ? 2.117 -21.922 -5.219 1 97.62 169 VAL B O 1
ATOM 2692 N N . ALA B 1 170 ? -0.01 -22.688 -4.992 1 97.5 170 ALA B N 1
ATOM 2693 C CA . ALA B 1 170 ? 0.256 -23.281 -3.689 1 97.5 170 ALA B CA 1
ATOM 2694 C C . ALA B 1 170 ? 1.35 -24.344 -3.785 1 97.5 170 ALA B C 1
ATOM 2696 O O . ALA B 1 170 ? 2.186 -24.469 -2.887 1 97.5 170 ALA B O 1
ATOM 2697 N N . THR B 1 171 ? 1.369 -25.078 -4.852 1 96.5 171 THR B N 1
ATOM 2698 C CA . THR B 1 171 ? 2.369 -26.109 -5.055 1 96.5 171 THR B CA 1
ATOM 2699 C C . THR B 1 171 ? 3.74 -25.5 -5.324 1 96.5 171 THR B C 1
ATOM 2701 O O . THR B 1 171 ? 4.742 -25.938 -4.746 1 96.5 171 THR B O 1
ATOM 2704 N N . GLU B 1 172 ? 3.727 -24.516 -6.125 1 94.88 172 GLU B N 1
ATOM 2705 C CA . GLU B 1 172 ? 4.969 -23.875 -6.559 1 94.88 172 GLU B CA 1
ATOM 2706 C C . GLU B 1 172 ? 5.664 -23.188 -5.395 1 94.88 172 GLU B C 1
ATOM 2708 O O . GLU B 1 172 ? 6.895 -23.172 -5.316 1 94.88 172 GLU B O 1
ATOM 2713 N N . TYR B 1 173 ? 4.891 -22.625 -4.508 1 94.19 173 TYR B N 1
ATOM 2714 C CA . TYR B 1 173 ? 5.465 -21.797 -3.445 1 94.19 173 TYR B CA 1
ATOM 2715 C C . TYR B 1 173 ? 5.402 -22.531 -2.105 1 94.19 173 TYR B C 1
ATOM 2717 O O . TYR B 1 173 ? 5.516 -21.906 -1.049 1 94.19 173 TYR B O 1
ATOM 2725 N N . ALA B 1 174 ? 5.129 -23.75 -2.057 1 86 174 ALA B N 1
ATOM 2726 C CA . ALA B 1 174 ? 4.977 -24.547 -0.843 1 86 174 ALA B CA 1
ATOM 2727 C C . ALA B 1 174 ? 6.227 -24.469 0.031 1 86 174 ALA B C 1
ATOM 2729 O O . ALA B 1 174 ? 6.129 -24.391 1.258 1 86 174 ALA B O 1
ATOM 2730 N N . ASP B 1 175 ? 7.344 -24.422 -0.544 1 74.38 175 ASP B N 1
ATOM 2731 C CA . ASP B 1 175 ? 8.57 -24.391 0.245 1 74.38 175 ASP B CA 1
ATOM 2732 C C . ASP B 1 175 ? 8.836 -23 0.805 1 74.38 175 ASP B C 1
ATOM 2734 O O . ASP B 1 175 ? 9.516 -22.844 1.82 1 74.38 175 ASP B O 1
ATOM 2738 N N . ALA B 1 176 ? 8.242 -22.094 0.12 1 58.31 176 ALA B N 1
ATOM 2739 C CA . ALA B 1 176 ? 8.445 -20.719 0.592 1 58.31 176 ALA B CA 1
ATOM 2740 C C . ALA B 1 176 ? 7.527 -20.406 1.773 1 58.31 176 ALA B C 1
ATOM 2742 O O . ALA B 1 176 ? 7.816 -19.516 2.566 1 58.31 176 ALA B O 1
ATOM 2743 N N . ALA B 1 177 ? 6.387 -21.078 1.867 1 51.09 177 ALA B N 1
ATOM 2744 C CA . ALA B 1 177 ? 5.391 -20.891 2.92 1 51.09 177 ALA B CA 1
ATOM 2745 C C . ALA B 1 177 ? 5.797 -21.609 4.199 1 51.09 177 ALA B C 1
ATOM 2747 O O . ALA B 1 177 ? 5.305 -21.297 5.281 1 51.09 177 ALA B O 1
ATOM 2748 N N . ALA B 1 178 ? 6.773 -22.562 4.031 1 42.84 178 ALA B N 1
ATOM 2749 C CA . ALA B 1 178 ? 7.215 -23.344 5.184 1 42.84 178 ALA B CA 1
ATOM 2750 C C . ALA B 1 178 ? 8.258 -22.578 5.996 1 42.84 178 ALA B C 1
ATOM 2752 O O . ALA B 1 178 ? 9.078 -21.844 5.434 1 42.84 178 ALA B O 1
#

Secondary structure (DSSP, 8-state):
-----------HHHHHHHHHHHHH-HHHHHHHHHHHHH-SB-HHHHHHHH---HHHHHHHHHHHHHTTSEEE--SSSSP-EEE----EEEEETTEEEEE-HHHHHHHHGGGT-HHHHHHHHHHHHHHHHHHHHHHHHHHTTS--HHHHHHHTT--HHHHHHHHHHHHHHHHHTHHHH-/-----------HHHHHHHHHHHHH-HHHHHHHHHHHHH-SB-HHHHHHHH---HHHHHHHHHHHHHTTSEEE--SSSSP-EEE----EEEEETTEEEEE-HHHHHHHHGGGT-HHHHHHHHHHHHHHHHHHHHHHHHHHTTS--HHHHHHHTT--HHHHHHHHHHHHHHHHHTHHHH-

pLDDT: mean 91.94, std 13.42, range [20.97, 98.62]

Solvent-accessible surface area (backbone atoms only — not comparable to full-atom values): 19030 Å² total; per-residue (Å²): 126,85,72,70,67,58,64,61,79,57,56,38,56,57,44,48,52,49,51,47,51,35,74,73,28,35,69,51,16,39,53,52,42,47,29,51,72,71,31,71,41,36,69,68,57,48,30,72,71,69,73,46,57,63,70,60,48,50,51,41,51,49,50,35,35,75,70,56,38,30,42,74,74,48,95,51,85,80,51,25,33,30,44,49,47,59,56,42,36,30,37,23,86,92,39,74,47,69,48,37,59,52,53,43,39,52,51,20,38,32,84,81,31,65,64,52,35,52,46,34,75,75,51,31,68,54,40,49,52,54,49,49,56,50,14,40,33,39,74,71,65,77,42,55,41,61,60,47,6,63,77,67,73,42,54,53,64,58,27,40,51,48,37,61,66,36,35,65,48,28,62,72,35,44,74,72,76,98,126,85,73,69,66,58,62,60,79,56,56,39,57,58,44,48,52,51,50,46,50,35,74,74,28,35,70,51,16,37,53,50,40,47,28,50,71,72,31,68,41,34,69,67,57,47,30,71,71,67,73,45,59,63,70,60,46,51,53,42,51,49,51,34,35,76,68,55,39,29,42,72,75,47,95,52,85,79,51,25,33,31,44,48,46,57,56,42,35,31,36,26,87,91,39,74,44,70,48,36,60,51,52,43,40,53,52,20,38,32,83,81,31,64,64,50,36,51,45,35,74,74,50,30,68,54,42,48,52,55,49,48,56,50,15,42,34,38,75,69,65,78,42,55,41,62,61,48,6,64,76,66,74,43,54,52,64,58,28,40,50,49,37,60,67,38,34,65,46,28,64,72,36,44,73,72,76,99

Sequence (356 aa):
MAQSPPQSGQPPIQQLQTVANLLENPGLARIYAYILQQGPTTVSEIVDELDIPQGTTYDYVQNLETAGLVQKTREQRPYEYDAESIALMLSADGETQTITPALIAAVARREKDTDIDVYIERHGLDGLAVALEYAYEYVDGTVNHRITARELDLSPLEAEIILQALEPVATEYADAAAMAQSPPQSGQPPIQQLQTVANLLENPGLARIYAYILQQGPTTVSEIVDELDIPQGTTYDYVQNLETAGLVQKTREQRPYEYDAESIALMLSADGETQTITPALIAAVARREKDTDIDVYIERHGLDGLAVALEYAYEYVDGTVNHRITARELDLSPLEAEIILQALEPVATEYADAAA

Foldseek 3Di:
DLPPFFELPDDQVLLVVVVVVLLVDLQLLQLLLVQAQVPWDALVVSCVPVVDDSVVSVVSQVVCVVSSQKDFPDPDPPTIIHGGWDKHWDDDPRDIAIDGNLLSNLSSCLVPDVLSVVQCVVPNSVLLRVLLVVLLCVLVPNDDLVVVCVVSVHDSVNSNSSSVSSNVSSVSCNSVVD/DLPPFFELPDDQVLLVVVVVVLLVDLQLLQLLLVQALVPWDALVVSCVPVVDDSVVSVVSQVVCVVSSQKDFPDPDPPTIIHGGWDKHWDDDPRDIAIDGNLLSNLSSCLVVDVLSVVQCVVPNSVLLRVLLVVLLCVLVPNDDLVVVCVVSVHDSVNSNSSSVSSNVSSVSCNSVVD

Nearest PDB structures (foldseek):
  6cdb-assembly1_A  TM=8.540E-01  e=1.441E-01  Staphylococcus aureus
  6cda-assembly1_A-2  TM=8.541E-01  e=2.294E-01  Staphylococcus aureus
  1r1u-assembly2_D  TM=8.352E-01  e=1.965E-01  Staphylococcus aureus
  2qww-assembly1_B  TM=7.671E-01  e=2.069E-01  Listeria monocytogenes serotype 4b str. F2365
  4jba-assembly1_B  TM=4.770E-01  e=1.057E-01  Escherichia coli K-12

Radius of gyration: 22.31 Å; Cα contacts (8 Å, |Δi|>4): 534; chains: 2; bounding box: 57×60×54 Å

InterPro domains:
  IPR002831 Transcription regulator TrmB, N-terminal [PF01978] (29-83)
  IPR011991 ArsR-like helix-turn-helix domain [cd00090] (20-92)
  IPR036388 Winged helix-like DNA-binding domain superfamily [G3DSA:1.10.10.10] (17-107)
  IPR036390 Winged helix DNA-binding domain superfamily [SSF46785] (13-83)
  IPR055860 Domain of unknown function DUF7437 [PF24218] (110-174)

Organism: NCBI:txid261290